Protein AF-0000000086684868 (afdb_homodimer)

Organism: NCBI:txid175570

Foldseek 3Di:
DQDDAEEWEAQDDVLLCCQCCQQQNWDWDDFDDPPDGQWTWTDDDSYIYIYGHDDNVDHTDALCNVDVVRAAPEEAEDPCQPVSLVVNVVSVFDWPAHQDQDPVAWTWTWGQGSRGHIYTYTGGD/DQDDAEEWEAQDDVLLCCQCCQQQNWDWDDFDDPPDGQWTWTDDDSYIYIYGHDDNVDHTDALCNVDVVRAAPEEAEDPCQPVSLVVNVVSVFDWPAHFDQDPVAWTWTWGQGSRGHIYTYTGGD

Secondary structure (DSSP, 8-state):
--EEEEEEE-S-HHHHHHIIIIIT-PEEEEEESSSS-SEEEEEETTEEEEEE---TT-----HHHH-TT---SEEEE-S-HHHHHHHHHHTTPPPSEEEEE-TTSEEEEEEE-TT--EEEEEEE-/--EEEEEEE-S-HHHHHHIIIIIT-PEEEEEESSSS-SEEEEEETTEEEEEE---TT-----HHHH-TT---SEEEE-S-HHHHHHHHHHTTPPPSEEEEE-TTSEEEEEEE-TT--EEEEEEE-

Structure (mmCIF, N/CA/C/O backbone):
data_AF-0000000086684868-model_v1
#
loop_
_entity.id
_entity.type
_entity.pdbx_description
1 polymer 'VOC domain-containing protein'
#
loop_
_atom_site.group_PDB
_atom_site.id
_atom_site.type_symbol
_atom_site.label_atom_id
_atom_site.label_alt_id
_atom_site.label_comp_id
_atom_site.label_asym_id
_atom_site.label_entity_id
_atom_site.label_seq_id
_atom_site.pdbx_PDB_ins_code
_atom_site.Cartn_x
_atom_site.Cartn_y
_atom_site.Cartn_z
_atom_site.occupancy
_atom_site.B_iso_or_equiv
_atom_site.auth_seq_id
_atom_site.auth_comp_id
_atom_site.auth_asym_id
_atom_site.auth_atom_id
_atom_site.pdbx_PDB_model_num
ATOM 1 N N . MET A 1 1 ? 3.236 4.07 14.555 1 97.5 1 MET A N 1
ATOM 2 C CA . MET A 1 1 ? 2.432 3.574 13.438 1 97.5 1 MET A CA 1
ATOM 3 C C . MET A 1 1 ? 2.402 2.049 13.43 1 97.5 1 MET A C 1
ATOM 5 O O . MET A 1 1 ? 3.412 1.401 13.711 1 97.5 1 MET A O 1
ATOM 9 N N . THR A 1 2 ? 1.315 1.483 13.117 1 98 2 THR A N 1
ATOM 10 C CA . THR A 1 2 ? 1.226 0.039 13.305 1 98 2 THR A CA 1
ATOM 11 C C . THR A 1 2 ? 1.142 -0.672 11.953 1 98 2 THR A C 1
ATOM 13 O O . THR A 1 2 ? 1.636 -1.791 11.805 1 98 2 THR A O 1
ATOM 16 N N . SER A 1 3 ? 0.469 -0.11 10.969 1 98.62 3 SER A N 1
ATOM 17 C CA . SER A 1 3 ? 0.324 -0.76 9.664 1 98.62 3 SER A CA 1
ATOM 18 C C . SER A 1 3 ? -0.002 0.254 8.578 1 98.62 3 SER A C 1
ATOM 20 O O . SER A 1 3 ? -0.33 1.406 8.867 1 98.62 3 SER A O 1
ATOM 22 N N . VAL A 1 4 ? 0.175 -0.147 7.375 1 98.88 4 VAL A N 1
ATOM 23 C CA . VAL A 1 4 ? -0.228 0.645 6.219 1 98.88 4 VAL A CA 1
ATOM 24 C C . VAL A 1 4 ? -1.106 -0.198 5.297 1 98.88 4 VAL A C 1
ATOM 26 O O . VAL A 1 4 ? -0.908 -1.408 5.176 1 98.88 4 VAL A O 1
ATOM 29 N N . SER A 1 5 ? -2.045 0.438 4.715 1 98.88 5 SER A N 1
ATOM 30 C CA . SER A 1 5 ? -2.93 -0.191 3.74 1 98.88 5 SER A CA 1
ATOM 31 C C . SER A 1 5 ? -2.893 0.542 2.404 1 98.88 5 SER A C 1
ATOM 33 O O . SER A 1 5 ? -3.232 1.725 2.33 1 98.88 5 SER A O 1
ATOM 35 N N . PRO A 1 6 ? -2.422 -0.151 1.359 1 98.88 6 PRO A N 1
ATOM 36 C CA . PRO A 1 6 ? -2.516 0.494 0.048 1 98.88 6 PRO A CA 1
ATOM 37 C C . PRO A 1 6 ? -3.959 0.718 -0.399 1 98.88 6 PRO A C 1
ATOM 39 O O . PRO A 1 6 ? -4.848 -0.063 -0.046 1 98.88 6 PRO A O 1
ATOM 42 N N . PHE A 1 7 ? -4.141 1.729 -1.142 1 98.5 7 PHE A N 1
ATOM 43 C CA . PHE A 1 7 ? -5.422 2.082 -1.743 1 98.5 7 PHE A CA 1
ATOM 44 C C . PHE A 1 7 ? -5.414 1.796 -3.24 1 98.5 7 PHE A C 1
ATOM 46 O O . PHE A 1 7 ? -4.664 2.422 -3.994 1 98.5 7 PHE A O 1
ATOM 53 N N . PHE A 1 8 ? -6.262 0.872 -3.689 1 98.69 8 PHE A N 1
ATOM 54 C CA . PHE A 1 8 ? -6.359 0.533 -5.102 1 98.69 8 PHE A CA 1
ATOM 55 C C . PHE A 1 8 ? -7.699 0.974 -5.676 1 98.69 8 PHE A C 1
ATOM 57 O O . PHE A 1 8 ? -8.75 0.644 -5.125 1 98.69 8 PHE A O 1
ATOM 64 N N . ILE A 1 9 ? -7.66 1.753 -6.75 1 98.69 9 ILE A N 1
ATOM 65 C CA . ILE A 1 9 ? -8.859 1.979 -7.555 1 98.69 9 ILE A CA 1
ATOM 66 C C . ILE A 1 9 ? -9.188 0.719 -8.352 1 98.69 9 ILE A C 1
ATOM 68 O O . ILE A 1 9 ? -8.328 0.174 -9.047 1 98.69 9 ILE A O 1
ATOM 72 N N . VAL A 1 10 ? -10.398 0.262 -8.258 1 98.56 10 VAL A N 1
ATOM 73 C CA . VAL A 1 10 ? -10.82 -0.942 -8.961 1 98.56 10 VAL A CA 1
ATOM 74 C C . VAL A 1 10 ? -11.977 -0.61 -9.906 1 98.56 10 VAL A C 1
ATOM 76 O O . VAL A 1 10 ? -12.625 0.425 -9.75 1 98.56 10 VAL A O 1
ATOM 79 N N . SER A 1 11 ? -12.219 -1.475 -10.898 1 98.06 11 SER A N 1
ATOM 80 C CA . SER A 1 11 ? -13.219 -1.197 -11.922 1 98.06 11 SER A CA 1
ATOM 81 C C . SER A 1 11 ? -14.602 -1.676 -11.492 1 98.06 11 SER A C 1
ATOM 83 O O . SER A 1 11 ? -15.617 -1.145 -11.945 1 98.06 11 SER A O 1
ATOM 85 N N . ASP A 1 12 ? -14.656 -2.717 -10.734 1 98.06 12 ASP A N 1
ATOM 86 C CA . ASP A 1 12 ? -15.867 -3.389 -10.258 1 98.06 12 ASP A CA 1
ATOM 87 C C . ASP A 1 12 ? -15.656 -3.957 -8.859 1 98.06 12 ASP A C 1
ATOM 89 O O . ASP A 1 12 ? -14.898 -4.91 -8.672 1 98.06 12 ASP A O 1
ATOM 93 N N . LEU A 1 13 ? -16.406 -3.355 -7.844 1 98.38 13 LEU A N 1
ATOM 94 C CA . LEU A 1 13 ? -16.125 -3.678 -6.445 1 98.38 13 LEU A CA 1
ATOM 95 C C . LEU A 1 13 ? -16.469 -5.133 -6.145 1 98.38 13 LEU A C 1
ATOM 97 O O . LEU A 1 13 ? -15.664 -5.867 -5.574 1 98.38 13 LEU A O 1
ATOM 101 N N . PRO A 1 14 ? -17.672 -5.664 -6.562 1 98.19 14 PRO A N 1
ATOM 102 C CA . PRO A 1 14 ? -18 -7.066 -6.312 1 98.19 14 PRO A CA 1
ATOM 103 C C . PRO A 1 14 ? -16.969 -8.023 -6.918 1 98.19 14 PRO A C 1
ATOM 105 O O . PRO A 1 14 ? -16.609 -9.023 -6.289 1 98.19 14 PRO A O 1
ATOM 108 N N . ARG A 1 15 ? -16.578 -7.773 -8.094 1 98.5 15 ARG A N 1
ATOM 109 C CA . ARG A 1 15 ? -15.578 -8.617 -8.734 1 98.5 15 ARG A CA 1
ATOM 110 C C . ARG A 1 15 ? -14.266 -8.609 -7.957 1 98.5 15 AR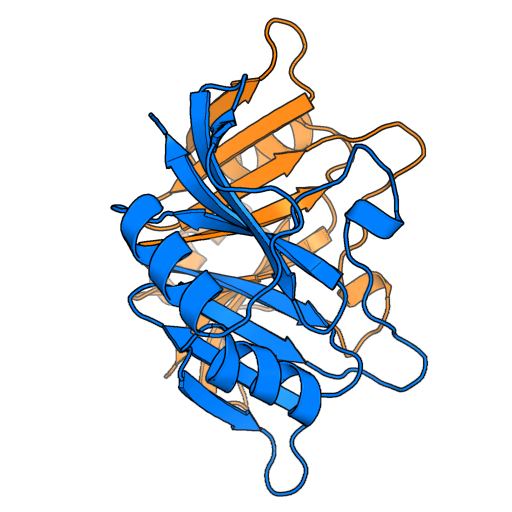G A C 1
ATOM 112 O O . ARG A 1 15 ? -13.664 -9.664 -7.738 1 98.5 15 ARG A O 1
ATOM 119 N N . ALA A 1 16 ? -13.789 -7.41 -7.562 1 98.75 16 ALA A N 1
ATOM 120 C CA . ALA A 1 16 ? -12.562 -7.297 -6.777 1 98.75 16 ALA A CA 1
ATOM 121 C C . ALA A 1 16 ? -12.688 -8.039 -5.449 1 98.75 16 ALA A C 1
ATOM 123 O O . ALA A 1 16 ? -11.789 -8.789 -5.062 1 98.75 16 ALA A O 1
ATOM 124 N N . LEU A 1 17 ? -13.812 -7.855 -4.781 1 98.69 17 LEU A N 1
ATOM 125 C CA . LEU A 1 17 ? -14.039 -8.5 -3.49 1 98.69 17 LEU A CA 1
ATOM 126 C C . LEU A 1 17 ? -14.078 -10.016 -3.639 1 98.69 17 LEU A C 1
ATOM 128 O O . LEU A 1 17 ? -13.547 -10.742 -2.793 1 98.69 17 LEU A O 1
ATOM 132 N N . GLY A 1 18 ? -14.742 -10.477 -4.727 1 98.44 18 GLY A N 1
ATOM 133 C CA . GLY A 1 18 ? -14.742 -11.906 -4.992 1 98.44 18 GLY A CA 1
ATOM 134 C C . GLY A 1 18 ? -13.352 -12.484 -5.152 1 98.44 18 GLY A C 1
ATOM 135 O O . GLY A 1 18 ? -13.062 -13.57 -4.645 1 98.44 18 GLY A O 1
ATOM 136 N N . PHE A 1 19 ? -12.484 -11.766 -5.816 1 98.75 19 PHE A N 1
ATOM 137 C CA . PHE A 1 19 ? -11.117 -12.227 -6.012 1 98.75 19 PHE A CA 1
ATOM 138 C C . PHE A 1 19 ? -10.383 -12.32 -4.68 1 98.75 19 PHE A C 1
ATOM 140 O O . PHE A 1 19 ? -9.797 -13.352 -4.363 1 98.75 19 PHE A O 1
ATOM 147 N N . TYR A 1 20 ? -10.359 -11.242 -3.893 1 98.81 20 TYR A N 1
ATOM 148 C CA . TYR A 1 20 ? -9.609 -11.203 -2.641 1 98.81 20 TYR A CA 1
ATOM 149 C C . TYR A 1 20 ? -10.172 -12.211 -1.641 1 98.81 20 TYR A C 1
ATOM 151 O O . TYR A 1 20 ? -9.414 -12.875 -0.932 1 98.81 20 TYR A O 1
ATOM 159 N N . ALA A 1 21 ? -11.5 -12.352 -1.618 1 98.38 21 ALA A N 1
ATOM 160 C CA . ALA A 1 21 ? -12.117 -13.227 -0.627 1 98.38 21 ALA A CA 1
ATOM 161 C C . ALA A 1 21 ? -12.016 -14.688 -1.052 1 98.38 21 ALA A C 1
ATOM 163 O O . ALA A 1 21 ? -11.477 -15.523 -0.316 1 98.38 21 ALA A O 1
ATOM 164 N N . ASP A 1 22 ? -12.43 -15 -2.254 1 97.56 22 ASP A N 1
ATOM 165 C CA . ASP A 1 22 ? -12.57 -16.391 -2.688 1 97.56 22 ASP A CA 1
ATOM 166 C C . ASP A 1 22 ? -11.227 -16.969 -3.121 1 97.56 22 ASP A C 1
ATOM 168 O O . ASP A 1 22 ? -10.953 -18.141 -2.902 1 97.56 22 ASP A O 1
ATOM 172 N N . ARG A 1 23 ? -10.422 -16.141 -3.709 1 97.88 23 ARG A N 1
ATOM 173 C CA . ARG A 1 23 ? -9.172 -16.656 -4.254 1 97.88 23 ARG A CA 1
ATOM 174 C C . ARG A 1 23 ? -8.023 -16.484 -3.262 1 97.88 23 ARG A C 1
ATOM 176 O O . ARG A 1 23 ? -7.199 -17.391 -3.104 1 97.88 23 ARG A O 1
ATOM 183 N N . LEU A 1 24 ? -7.988 -15.352 -2.584 1 98.62 24 LEU A N 1
ATOM 184 C CA . LEU A 1 24 ? -6.812 -15.078 -1.764 1 98.62 24 LEU A CA 1
ATOM 185 C C . LEU A 1 24 ? -7.125 -15.289 -0.285 1 98.62 24 LEU A C 1
ATOM 187 O O . LEU A 1 24 ? -6.223 -15.242 0.555 1 98.62 24 LEU A O 1
ATOM 191 N N . GLY A 1 25 ? -8.352 -15.445 0.09 1 98.56 25 GLY A N 1
ATOM 192 C CA . GLY A 1 25 ? -8.711 -15.805 1.452 1 98.56 25 GLY A CA 1
ATOM 193 C C . GLY A 1 25 ? -8.812 -14.609 2.377 1 98.56 25 GLY A C 1
ATOM 194 O O . GLY A 1 25 ? -8.711 -14.742 3.598 1 98.56 25 GLY A O 1
ATOM 195 N N . PHE A 1 26 ? -8.93 -13.438 1.85 1 98.88 26 PHE A N 1
ATOM 196 C CA . PHE A 1 26 ? -9.141 -12.25 2.666 1 98.88 26 PHE A CA 1
ATOM 197 C C . PHE A 1 26 ? -10.594 -12.18 3.141 1 98.88 26 PHE A C 1
ATOM 199 O O . PHE A 1 26 ? -11.492 -12.719 2.492 1 98.88 26 PHE A O 1
ATOM 206 N N . GLU A 1 27 ? -10.773 -11.477 4.234 1 98.75 27 GLU A N 1
ATOM 207 C CA . GLU A 1 27 ? -12.102 -11.148 4.738 1 98.75 27 GLU A CA 1
ATOM 208 C C . GLU A 1 27 ? -12.5 -9.719 4.359 1 98.75 27 GLU A C 1
ATOM 210 O O . GLU A 1 27 ? -11.688 -8.797 4.457 1 98.75 27 GLU A O 1
ATOM 215 N N . VAL A 1 28 ? -13.734 -9.539 3.873 1 98.56 28 VAL A N 1
ATOM 216 C CA . VAL A 1 28 ? -14.266 -8.188 3.695 1 98.56 28 VAL A CA 1
ATOM 217 C C . VAL A 1 28 ? -14.672 -7.609 5.051 1 98.56 28 VAL A C 1
ATOM 219 O O . VAL A 1 28 ? -15.625 -8.078 5.676 1 98.56 28 VAL A O 1
ATOM 222 N N . THR A 1 29 ? -14.047 -6.555 5.469 1 98.12 29 THR A N 1
ATOM 223 C CA . THR A 1 29 ? -14.258 -6.094 6.836 1 98.12 29 THR A CA 1
ATOM 224 C C . THR A 1 29 ? -15.141 -4.852 6.859 1 98.12 29 THR A C 1
ATOM 226 O O . THR A 1 29 ? -15.703 -4.496 7.898 1 98.12 29 THR A O 1
ATOM 229 N N . LEU A 1 30 ? -15.234 -4.137 5.77 1 97.19 30 LEU A N 1
ATOM 230 C CA . LEU A 1 30 ? -16.047 -2.928 5.66 1 97.19 30 LEU A CA 1
ATOM 231 C C . LEU A 1 30 ? -16.438 -2.676 4.211 1 97.19 30 LEU A C 1
ATOM 233 O O . LEU A 1 30 ? -15.625 -2.826 3.299 1 97.19 30 LEU A O 1
ATOM 237 N N . THR A 1 31 ? -17.641 -2.389 3.977 1 97.75 31 THR A N 1
ATOM 238 C CA . THR A 1 31 ? -18.141 -1.801 2.736 1 97.75 31 THR A CA 1
ATOM 239 C C . THR A 1 31 ? -18.922 -0.516 3.016 1 97.75 31 THR A C 1
ATOM 241 O O . THR A 1 31 ? -19.562 -0.391 4.055 1 97.75 31 THR A O 1
ATOM 244 N N . ALA A 1 32 ? -18.734 0.39 2.178 1 96.5 32 ALA A N 1
ATOM 245 C CA . ALA A 1 32 ? -19.469 1.642 2.381 1 96.5 32 ALA A CA 1
ATOM 246 C C . ALA A 1 32 ? -19.719 2.348 1.053 1 96.5 32 ALA A C 1
ATOM 248 O O . ALA A 1 32 ? -18.938 2.211 0.108 1 96.5 32 ALA A O 1
ATOM 249 N N . PRO A 1 33 ? -20.672 3.119 0.782 1 95.19 33 PRO A N 1
ATOM 250 C CA . PRO A 1 33 ? -21.828 3.162 1.693 1 95.19 33 PRO A CA 1
ATOM 251 C C . PRO A 1 33 ? -22.812 2.02 1.457 1 95.19 33 PRO A C 1
ATOM 253 O O . PRO A 1 33 ? -22.609 1.199 0.558 1 95.19 33 PRO A O 1
ATOM 256 N N . ASP A 1 34 ? -23.797 1.833 2.391 1 92.12 34 ASP A N 1
ATOM 257 C CA . ASP A 1 34 ? -24.938 0.967 2.146 1 92.12 34 ASP A CA 1
ATOM 258 C C . ASP A 1 34 ? -26.078 1.737 1.479 1 92.12 34 ASP A C 1
ATOM 260 O O . ASP A 1 34 ? -26.344 2.893 1.824 1 92.12 34 ASP A O 1
ATOM 264 N N . PRO A 1 35 ? -26.75 1.021 0.49 1 92.19 35 PRO A N 1
ATOM 265 C CA . PRO A 1 35 ? -26.734 -0.381 0.069 1 92.19 35 PRO A CA 1
ATOM 266 C C . PRO A 1 35 ? -25.891 -0.609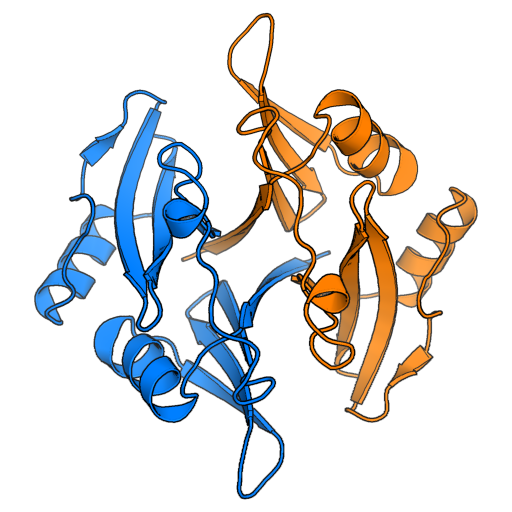 -1.188 1 92.19 35 PRO A C 1
ATOM 268 O O . PRO A 1 35 ? -25.719 -1.753 -1.614 1 92.19 35 PRO A O 1
ATOM 271 N N . GLU A 1 36 ? -25.438 0.394 -1.828 1 94.38 36 GLU A N 1
ATOM 272 C CA . GLU A 1 36 ? -24.656 0.313 -3.051 1 94.38 36 GLU A CA 1
ATOM 273 C C . GLU A 1 36 ? -23.219 0.771 -2.809 1 94.38 36 GLU A C 1
ATOM 275 O O . GLU A 1 36 ? -22.844 1.891 -3.168 1 94.38 36 GLU A O 1
ATOM 280 N N . PRO A 1 37 ? -22.438 -0.124 -2.252 1 97.31 37 PRO A N 1
ATOM 281 C CA . PRO A 1 37 ? -21.094 0.291 -1.848 1 97.31 37 PRO A CA 1
ATOM 282 C C . PRO A 1 37 ? -20.172 0.54 -3.037 1 97.31 37 PRO A C 1
ATOM 284 O O . PRO A 1 37 ? -20.25 -0.166 -4.047 1 97.31 37 PRO A O 1
ATOM 287 N N . PHE A 1 38 ? -19.234 1.529 -2.977 1 97.19 38 PHE A N 1
ATOM 288 C CA . PHE A 1 38 ? -18.172 1.749 -3.947 1 97.19 38 PHE A CA 1
ATOM 289 C C . PHE A 1 38 ? -16.812 1.66 -3.281 1 97.19 38 PHE A C 1
ATOM 291 O O . PHE A 1 38 ? -15.781 1.801 -3.945 1 97.19 38 PHE A O 1
ATOM 298 N N . PHE A 1 39 ? -16.812 1.467 -1.997 1 98 39 PHE A N 1
ATOM 299 C CA . PHE A 1 39 ? -15.602 1.366 -1.19 1 98 39 PHE A CA 1
ATOM 300 C C . PHE A 1 39 ? -15.641 0.125 -0.307 1 98 39 PHE A C 1
ATOM 302 O O . PHE A 1 39 ? -16.703 -0.249 0.2 1 98 39 PHE A O 1
ATOM 309 N N . ALA A 1 40 ? -14.469 -0.533 -0.092 1 98.62 40 ALA A N 1
ATOM 310 C CA . ALA A 1 40 ? -14.383 -1.673 0.817 1 98.62 40 ALA A CA 1
ATOM 311 C C . ALA A 1 40 ? -12.961 -1.833 1.355 1 98.62 40 ALA A C 1
ATOM 313 O O . ALA A 1 40 ? -12 -1.382 0.729 1 98.62 40 ALA A O 1
ATOM 314 N N . THR A 1 41 ? -12.867 -2.428 2.482 1 98.69 41 THR A N 1
ATOM 315 C CA . THR A 1 41 ? -11.609 -2.908 3.041 1 98.69 41 THR A CA 1
ATOM 316 C C . THR A 1 41 ? -11.594 -4.434 3.102 1 98.69 41 THR A C 1
ATOM 318 O O . THR A 1 41 ? -12.602 -5.059 3.443 1 98.69 41 THR A O 1
ATOM 321 N N . VAL A 1 42 ? -10.5 -5.039 2.736 1 98.88 42 VAL A N 1
ATOM 322 C CA . VAL A 1 42 ? -10.281 -6.477 2.891 1 98.88 42 VAL A CA 1
ATOM 323 C C . VAL A 1 42 ? -9.062 -6.719 3.777 1 98.88 42 VAL A C 1
ATOM 325 O O . VAL A 1 42 ? -8.07 -5.988 3.697 1 98.88 42 VAL A O 1
ATOM 328 N N . ARG A 1 43 ? -9.172 -7.762 4.605 1 98.81 43 ARG A N 1
ATOM 329 C CA . ARG A 1 43 ? -8.109 -8.016 5.574 1 98.81 43 ARG A CA 1
ATOM 330 C C . ARG A 1 43 ? -7.824 -9.508 5.695 1 98.81 43 ARG A C 1
ATOM 332 O O . ARG A 1 43 ? -8.742 -10.328 5.641 1 98.81 43 ARG A O 1
ATOM 339 N N . ARG A 1 44 ? -6.613 -9.875 5.84 1 98.81 44 ARG A N 1
ATOM 340 C CA . ARG A 1 44 ? -6.133 -11.219 6.156 1 98.81 44 ARG A CA 1
ATOM 341 C C . ARG A 1 44 ? -4.852 -11.164 6.98 1 98.81 44 ARG A C 1
ATOM 343 O O . ARG A 1 44 ? -3.867 -10.547 6.566 1 98.81 44 ARG A O 1
ATOM 350 N N . ASP A 1 45 ? -4.855 -11.805 8.195 1 97.81 45 ASP A N 1
ATOM 351 C CA . ASP A 1 45 ? -3.725 -11.75 9.125 1 97.81 45 ASP A CA 1
ATOM 352 C C . ASP A 1 45 ? -3.34 -10.305 9.438 1 97.81 45 ASP A C 1
ATOM 354 O O . ASP A 1 45 ? -4.176 -9.516 9.883 1 97.81 45 ASP A O 1
ATOM 358 N N . GLY A 1 46 ? -2.213 -9.828 9.148 1 96.56 46 GLY A N 1
ATOM 359 C CA . GLY A 1 46 ? -1.733 -8.484 9.445 1 96.56 46 GLY A CA 1
ATOM 360 C C . GLY A 1 46 ? -1.801 -7.555 8.25 1 96.56 46 GLY A C 1
ATOM 361 O O . GLY A 1 46 ? -1.281 -6.438 8.297 1 96.56 46 GLY A O 1
ATOM 362 N N . VAL A 1 47 ? -2.553 -7.945 7.199 1 98.56 47 VAL A N 1
ATOM 363 C CA . VAL A 1 47 ? -2.525 -7.211 5.938 1 98.56 47 VAL A CA 1
ATOM 364 C C . VAL A 1 47 ? -3.928 -6.711 5.602 1 98.56 47 VAL A C 1
ATOM 366 O O . VAL A 1 47 ? -4.914 -7.43 5.781 1 98.56 47 VAL A O 1
ATOM 369 N N . GLN A 1 48 ? -3.994 -5.461 5.141 1 98.81 48 GLN A N 1
ATOM 370 C CA . GLN A 1 48 ? -5.25 -4.855 4.703 1 98.81 48 GLN A CA 1
ATOM 371 C C . GLN A 1 48 ? -5.059 -4.07 3.408 1 98.81 48 GLN A C 1
ATOM 373 O O . GLN A 1 48 ? -4.031 -3.416 3.217 1 98.81 48 GLN A O 1
ATOM 378 N N . PHE A 1 49 ? -6.004 -4.176 2.531 1 98.88 49 PHE A N 1
ATOM 379 C CA . PHE A 1 49 ? -6.113 -3.348 1.336 1 98.88 49 PHE A CA 1
ATOM 380 C C . PHE A 1 49 ? -7.402 -2.529 1.362 1 98.88 49 PHE A C 1
ATOM 382 O O . PHE A 1 49 ? -8.43 -3.002 1.845 1 98.88 49 PHE A O 1
ATOM 389 N N . LEU A 1 50 ? -7.324 -1.334 0.894 1 98.81 50 LEU A N 1
ATOM 390 C CA . LEU A 1 50 ? -8.5 -0.523 0.6 1 98.81 50 LEU A CA 1
ATOM 391 C C . LEU A 1 50 ? -8.797 -0.52 -0.896 1 98.81 50 LEU A C 1
ATOM 393 O O . LEU A 1 50 ? -7.895 -0.326 -1.713 1 98.81 50 LEU A O 1
ATOM 397 N N . LEU A 1 51 ? -10.055 -0.751 -1.239 1 98.81 51 LEU A N 1
ATOM 398 C CA . LEU A 1 51 ? -10.508 -0.853 -2.619 1 98.81 51 LEU A CA 1
ATOM 399 C C . LEU A 1 51 ? -11.633 0.141 -2.893 1 98.81 51 LEU A C 1
ATOM 401 O O . LEU A 1 51 ? -12.562 0.268 -2.092 1 98.81 51 LEU A O 1
ATOM 405 N N . LYS A 1 52 ? -11.531 0.856 -4.008 1 98.44 52 LYS A N 1
ATOM 406 C CA . LYS A 1 52 ? -12.555 1.858 -4.289 1 98.44 52 LYS A CA 1
ATOM 407 C C . LYS A 1 52 ? -12.852 1.937 -5.785 1 98.44 52 LYS A C 1
ATOM 409 O O . LYS A 1 52 ? -11.93 1.962 -6.605 1 98.44 52 LYS A O 1
ATOM 414 N N . VAL A 1 53 ? -14.133 1.966 -6.082 1 98.38 53 VAL A N 1
ATOM 415 C CA . VAL A 1 53 ? -14.594 2.398 -7.398 1 98.38 53 VAL A CA 1
ATOM 416 C C . VAL A 1 53 ? -14.805 3.91 -7.402 1 98.38 53 VAL A C 1
ATOM 418 O O . VAL A 1 53 ? -15.562 4.438 -6.59 1 98.38 53 VAL A O 1
ATOM 421 N N . VAL A 1 54 ? -14.141 4.637 -8.32 1 97.12 54 VAL A N 1
ATOM 422 C CA . VAL A 1 54 ? -14.25 6.09 -8.352 1 97.12 54 VAL A CA 1
ATOM 423 C C . VAL A 1 54 ? -15.391 6.504 -9.281 1 97.12 54 VAL A C 1
ATOM 425 O O . VAL A 1 54 ? -16.422 7.004 -8.82 1 97.12 54 VAL A O 1
ATOM 428 N N . ASP A 1 55 ? -15.266 6.32 -10.516 1 92.69 55 ASP A N 1
ATOM 429 C CA . ASP A 1 55 ? -16.297 6.48 -11.531 1 92.69 55 ASP A CA 1
ATOM 430 C C . ASP A 1 55 ? -15.914 5.773 -12.828 1 92.69 55 ASP A C 1
ATOM 432 O O . ASP A 1 55 ? -14.875 5.102 -12.891 1 92.69 55 ASP A O 1
ATOM 436 N N . ASP A 1 56 ? -16.781 5.918 -13.859 1 90.19 56 ASP A N 1
AT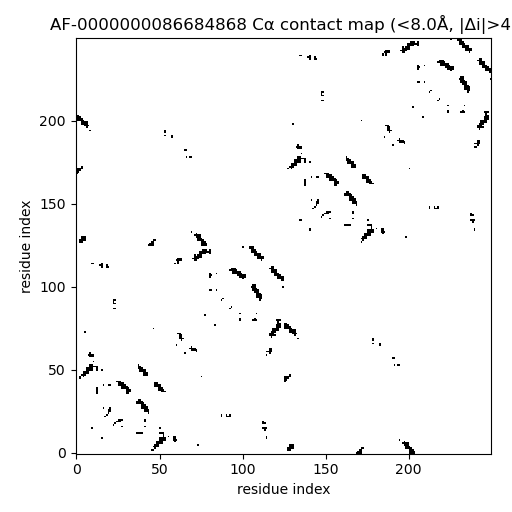OM 437 C CA . ASP A 1 56 ? -16.625 5.129 -15.078 1 90.19 56 ASP A CA 1
ATOM 438 C C . ASP A 1 56 ? -15.438 5.625 -15.914 1 90.19 56 ASP A C 1
ATOM 440 O O . ASP A 1 56 ? -14.977 4.93 -16.812 1 90.19 56 ASP A O 1
ATOM 444 N N . THR A 1 57 ? -14.906 6.77 -15.609 1 92.81 57 THR A N 1
ATOM 445 C CA . THR A 1 57 ? -13.836 7.348 -16.422 1 92.81 57 THR A CA 1
ATOM 446 C C . THR A 1 57 ? -12.477 7.086 -15.781 1 92.81 57 THR A C 1
ATOM 448 O O . THR A 1 57 ? -11.438 7.305 -16.422 1 92.81 57 THR A O 1
ATOM 451 N N . VAL A 1 58 ? -12.484 6.672 -14.578 1 96.31 58 VAL A N 1
ATOM 452 C CA . VAL A 1 58 ? -11.242 6.402 -13.859 1 96.31 58 VAL A CA 1
ATOM 453 C C . VAL A 1 58 ? -11.047 4.895 -13.719 1 96.31 58 VAL A C 1
ATOM 455 O O . VAL A 1 58 ? -11.688 4.254 -12.891 1 96.31 58 VAL A O 1
ATOM 458 N N . GLN A 1 59 ? -10.133 4.387 -14.5 1 96.31 59 GLN A N 1
ATOM 459 C CA . GLN A 1 59 ? -9.883 2.949 -14.539 1 96.31 59 GLN A CA 1
ATOM 460 C C . GLN A 1 59 ? -8.672 2.578 -13.688 1 96.31 59 GLN A C 1
ATOM 462 O O . GLN A 1 59 ? -7.812 3.418 -13.43 1 96.31 59 GLN A O 1
ATOM 467 N N . PRO A 1 60 ? -8.664 1.257 -13.234 1 97.94 60 PRO A N 1
ATOM 468 C CA . PRO A 1 60 ? -7.441 0.802 -12.57 1 97.94 60 PRO A CA 1
ATOM 469 C C . PRO A 1 60 ? -6.191 1.053 -13.414 1 97.94 60 PRO A C 1
ATOM 471 O O . PRO A 1 60 ? -6.227 0.9 -14.641 1 97.94 60 PRO A O 1
ATOM 474 N N . LEU A 1 61 ? -5.168 1.417 -12.773 1 97.31 61 LEU A N 1
ATOM 475 C CA . LEU A 1 61 ? -3.908 1.661 -13.469 1 97.31 61 LEU A CA 1
ATOM 476 C C . LEU A 1 61 ? -2.75 0.968 -12.758 1 97.31 61 LEU A C 1
ATOM 478 O O . LEU A 1 61 ? -1.872 1.632 -12.203 1 97.31 61 LEU A O 1
ATOM 482 N N . PRO A 1 62 ? -2.648 -0.343 -12.82 1 98.19 62 PRO A N 1
ATOM 483 C CA . PRO A 1 62 ? -1.489 -1.06 -12.281 1 98.19 62 PRO A CA 1
ATOM 484 C C . PRO A 1 62 ? -0.165 -0.541 -12.844 1 98.19 62 PRO A C 1
ATOM 486 O O . PRO A 1 62 ? -0.088 -0.169 -14.016 1 98.19 62 PRO A O 1
ATOM 489 N N . ASN A 1 63 ? 0.857 -0.594 -11.984 1 98.06 63 ASN A N 1
ATOM 490 C CA . ASN A 1 63 ? 2.168 -0.069 -12.352 1 98.06 63 ASN A CA 1
ATOM 491 C C . ASN A 1 63 ? 2.688 -0.707 -13.641 1 98.06 63 ASN A C 1
ATOM 493 O O . ASN A 1 63 ? 3.223 -0.016 -14.508 1 98.06 63 ASN A O 1
ATOM 497 N N . ARG A 1 64 ? 2.471 -1.978 -13.797 1 96.31 64 ARG A N 1
ATOM 498 C CA . ARG A 1 64 ? 3.014 -2.729 -14.93 1 96.31 64 ARG A CA 1
ATOM 499 C C . ARG A 1 64 ? 2.428 -2.232 -16.25 1 96.31 64 ARG A C 1
ATOM 501 O O . ARG A 1 64 ? 2.99 -2.486 -17.312 1 96.31 64 ARG A O 1
ATOM 508 N N . THR A 1 65 ? 1.252 -1.634 -16.281 1 96.5 65 THR A N 1
ATOM 509 C CA . THR A 1 65 ? 0.629 -1.123 -17.484 1 96.5 65 THR A CA 1
ATOM 510 C C . THR A 1 65 ? 1.281 0.187 -17.922 1 96.5 65 THR A C 1
ATOM 512 O O . THR A 1 65 ? 1.097 0.633 -19.062 1 96.5 65 THR A O 1
ATOM 515 N N . ARG A 1 66 ? 1.978 0.793 -17 1 96.81 66 ARG A N 1
ATOM 516 C CA . ARG A 1 66 ? 2.605 2.076 -17.312 1 96.81 66 ARG A CA 1
ATOM 517 C C . ARG A 1 66 ? 4 1.882 -17.891 1 96.81 66 ARG A C 1
ATOM 519 O O . ARG A 1 66 ? 4.48 2.719 -18.656 1 96.81 66 ARG A O 1
ATOM 526 N N . HIS A 1 67 ? 4.684 0.779 -17.406 1 96.69 67 HIS A N 1
ATOM 527 C CA . HIS A 1 67 ? 6.016 0.437 -17.891 1 96.69 67 HIS A CA 1
ATOM 528 C C . HIS A 1 67 ? 6.402 -0.983 -17.5 1 96.69 67 HIS A C 1
ATOM 530 O O . HIS A 1 67 ? 6.121 -1.419 -16.375 1 96.69 67 HIS A O 1
ATOM 536 N N . PRO A 1 68 ? 7.191 -1.629 -18.359 1 92.56 68 PRO A N 1
ATOM 537 C CA . PRO A 1 68 ? 7.578 -3.006 -18.047 1 92.56 68 PRO A CA 1
ATOM 538 C C . PRO A 1 68 ? 8.469 -3.092 -16.812 1 92.56 68 PRO A C 1
ATOM 540 O O . PRO A 1 68 ? 8.508 -4.129 -16.141 1 92.56 68 PRO A O 1
ATOM 543 N N . TYR A 1 69 ? 9.102 -2.033 -16.422 1 92.19 69 TYR A N 1
ATOM 544 C CA . TYR A 1 69 ? 10.023 -2.035 -15.289 1 92.19 69 TYR A CA 1
ATOM 545 C C . TYR A 1 69 ? 9.305 -1.626 -14.008 1 92.19 69 TYR A C 1
ATOM 547 O O . TYR A 1 69 ? 9.883 -1.697 -12.922 1 92.19 69 TYR A O 1
ATOM 555 N N . ALA A 1 70 ? 8.102 -1.117 -14.188 1 93.38 70 ALA A N 1
ATOM 556 C CA . ALA A 1 70 ? 7.242 -0.846 -13.039 1 93.38 70 ALA A CA 1
ATOM 557 C C . ALA A 1 70 ? 6.355 -2.045 -12.719 1 93.38 70 ALA A C 1
ATOM 559 O O . ALA A 1 70 ? 5.203 -2.107 -13.156 1 93.38 70 ALA A O 1
ATOM 560 N N . ARG A 1 71 ? 6.812 -2.91 -11.922 1 93.12 71 ARG A N 1
ATOM 561 C CA . ARG A 1 71 ? 6.152 -4.211 -11.836 1 93.12 71 ARG A CA 1
ATOM 562 C C . ARG A 1 71 ? 5.188 -4.254 -10.656 1 93.12 71 ARG A C 1
ATOM 564 O O . ARG A 1 71 ? 3.973 -4.16 -10.836 1 93.12 71 ARG A O 1
ATOM 571 N N . TRP A 1 72 ? 5.668 -4.227 -9.438 1 97.69 72 TRP A N 1
ATOM 572 C CA . TRP A 1 72 ? 4.855 -4.496 -8.258 1 97.69 72 TRP A CA 1
ATOM 573 C C . TRP A 1 72 ? 4.012 -3.279 -7.887 1 97.69 72 TRP A C 1
ATOM 575 O O . TRP A 1 72 ? 4.418 -2.139 -8.117 1 97.69 72 TRP A O 1
ATOM 585 N N . ASP A 1 73 ? 2.865 -3.58 -7.422 1 98.75 73 ASP A N 1
ATOM 586 C CA . ASP A 1 73 ? 2.027 -2.549 -6.816 1 98.75 73 ASP A CA 1
ATOM 587 C C . ASP A 1 73 ? 2.066 -2.635 -5.293 1 98.75 73 ASP A C 1
ATOM 589 O O . ASP A 1 73 ? 1.779 -1.653 -4.605 1 98.75 73 ASP A O 1
ATOM 593 N N . ALA A 1 74 ? 2.322 -3.797 -4.742 1 98.88 74 ALA A N 1
ATOM 594 C CA . ALA A 1 74 ? 2.475 -4.02 -3.307 1 98.88 74 ALA A CA 1
ATOM 595 C C . ALA A 1 74 ? 3.363 -5.227 -3.029 1 98.88 74 ALA A C 1
ATOM 597 O O . ALA A 1 74 ? 3.412 -6.168 -3.828 1 98.88 74 ALA A O 1
ATOM 598 N N . PHE A 1 75 ? 4.078 -5.156 -1.979 1 98.81 75 PHE A N 1
ATOM 599 C CA . PHE A 1 75 ? 4.879 -6.242 -1.429 1 98.81 75 PHE A CA 1
ATOM 600 C C . PHE A 1 75 ? 4.289 -6.738 -0.115 1 98.81 75 PHE A C 1
ATOM 602 O O . PHE A 1 75 ? 4.23 -5.996 0.867 1 98.81 75 PHE A O 1
ATOM 609 N N . VAL A 1 76 ? 3.846 -7.957 -0.118 1 98.94 76 VAL A N 1
ATOM 610 C CA . VAL A 1 76 ? 3.279 -8.562 1.084 1 98.94 76 VAL A CA 1
ATOM 611 C C . VAL A 1 76 ? 4.312 -9.469 1.742 1 98.94 76 VAL A C 1
ATOM 613 O O . VAL A 1 76 ? 4.766 -10.445 1.138 1 98.94 76 VAL A O 1
ATOM 616 N N . THR A 1 77 ? 4.648 -9.172 2.938 1 98.81 77 THR A N 1
ATOM 617 C CA . THR A 1 77 ? 5.598 -9.992 3.68 1 98.81 77 THR A CA 1
ATOM 618 C C . THR A 1 77 ? 4.926 -11.258 4.203 1 98.81 77 THR A C 1
ATOM 620 O O . THR A 1 77 ? 3.938 -11.188 4.934 1 98.81 77 THR A O 1
ATOM 623 N N . VAL A 1 78 ? 5.477 -12.359 3.857 1 98.75 78 VAL A N 1
ATOM 624 C CA . VAL A 1 78 ? 4.93 -13.672 4.184 1 98.75 78 VAL A CA 1
ATOM 625 C C . VAL A 1 78 ? 6.016 -14.539 4.816 1 98.75 78 VAL A C 1
ATOM 627 O O . VAL A 1 78 ? 7.008 -14.875 4.164 1 98.75 78 VAL A O 1
ATOM 630 N N . PRO A 1 79 ? 5.828 -14.938 6.055 1 98.31 79 PRO A N 1
ATOM 631 C CA . PRO A 1 79 ? 6.836 -15.766 6.719 1 98.31 79 PRO A CA 1
ATOM 632 C C . PRO A 1 79 ? 7.07 -17.094 6.008 1 98.31 79 PRO A C 1
ATOM 634 O O . PRO A 1 79 ? 8.203 -17.578 5.957 1 98.31 79 PRO A O 1
ATOM 637 N N . ASP A 1 80 ? 6.055 -17.719 5.484 1 98.69 80 ASP A N 1
ATOM 638 C CA . ASP A 1 80 ? 6.137 -19 4.797 1 98.69 80 ASP A CA 1
ATOM 639 C C . ASP A 1 80 ? 5.504 -18.922 3.41 1 98.69 80 ASP A C 1
ATOM 641 O O . ASP A 1 80 ? 4.41 -19.453 3.191 1 98.69 80 ASP A O 1
ATOM 645 N N . PRO A 1 81 ? 6.27 -18.375 2.5 1 98.81 81 PRO A N 1
ATOM 646 C CA . PRO A 1 81 ? 5.699 -18.203 1.161 1 98.81 81 PRO A CA 1
ATOM 647 C C . PRO A 1 81 ? 5.414 -19.531 0.468 1 98.81 81 PRO A C 1
ATOM 649 O O . PRO A 1 81 ? 4.535 -19.609 -0.393 1 98.81 81 PRO A O 1
ATOM 652 N N . ASP A 1 82 ? 6.109 -20.625 0.787 1 98.88 82 ASP A N 1
ATOM 653 C CA . ASP A 1 82 ? 5.891 -21.922 0.182 1 98.88 82 ASP A CA 1
ATOM 654 C C . ASP A 1 82 ? 4.492 -22.453 0.509 1 98.88 82 ASP A C 1
ATOM 656 O O . ASP A 1 82 ? 3.754 -22.875 -0.386 1 98.88 82 ASP A O 1
ATOM 660 N N . SER A 1 83 ? 4.184 -22.391 1.778 1 98.88 83 SER A N 1
ATOM 661 C CA . SER A 1 83 ? 2.867 -22.844 2.201 1 98.88 83 SER A CA 1
ATOM 662 C C . SER A 1 83 ? 1.76 -22 1.596 1 98.88 83 SER A C 1
ATOM 664 O O . SER A 1 83 ? 0.715 -22.516 1.197 1 98.88 83 SER A O 1
ATOM 666 N N . LEU A 1 84 ? 1.986 -20.688 1.576 1 98.81 84 LEU A N 1
ATOM 667 C CA . LEU A 1 84 ? 0.962 -19.812 1.024 1 98.81 84 LEU A CA 1
ATOM 668 C C . LEU A 1 84 ? 0.763 -20.078 -0.465 1 98.81 84 LEU A C 1
ATOM 670 O O . LEU A 1 84 ? -0.368 -20.062 -0.957 1 98.81 84 LEU A O 1
ATOM 674 N N . ALA A 1 85 ? 1.863 -20.234 -1.161 1 98.88 85 ALA A N 1
ATOM 675 C CA . ALA A 1 85 ? 1.778 -20.531 -2.586 1 98.88 85 ALA A CA 1
ATOM 676 C C . ALA A 1 85 ? 0.963 -21.812 -2.824 1 98.88 85 ALA A C 1
ATOM 678 O O . ALA A 1 85 ? 0.137 -21.859 -3.738 1 98.88 85 ALA A O 1
ATOM 679 N N . ALA A 1 86 ? 1.215 -22.781 -2.047 1 98.81 86 ALA A N 1
ATOM 680 C CA . ALA A 1 86 ? 0.464 -24.031 -2.166 1 98.81 86 ALA A CA 1
ATOM 681 C C . ALA A 1 86 ? -1.026 -23.797 -1.936 1 98.81 86 ALA A C 1
ATOM 683 O O . ALA A 1 86 ? -1.865 -24.328 -2.666 1 98.81 86 ALA A O 1
ATOM 684 N N . GLU A 1 87 ? -1.285 -23.062 -0.94 1 98.69 87 GLU A N 1
ATOM 685 C CA . GLU A 1 87 ? -2.678 -22.719 -0.656 1 98.69 87 GLU A CA 1
ATOM 686 C C . GLU A 1 87 ? -3.328 -22.016 -1.843 1 98.69 87 GLU A C 1
ATOM 688 O O . GLU A 1 87 ? -4.426 -22.391 -2.264 1 98.69 87 GLU A O 1
ATOM 693 N N . PHE A 1 88 ? -2.664 -20.938 -2.334 1 98.69 88 PHE A N 1
ATOM 694 C CA . PHE A 1 88 ? -3.205 -20.172 -3.441 1 98.69 88 PHE A CA 1
ATOM 695 C C . PHE A 1 88 ? -3.377 -21.031 -4.68 1 98.69 88 PHE A C 1
ATOM 697 O O . PHE A 1 88 ? -4.391 -20.938 -5.375 1 98.69 88 PHE A O 1
ATOM 704 N N . ALA A 1 89 ? -2.422 -21.859 -4.965 1 98.25 89 ALA A N 1
ATOM 705 C CA . ALA A 1 89 ? -2.518 -22.781 -6.098 1 98.25 89 ALA A CA 1
ATOM 706 C C . ALA A 1 89 ? -3.719 -23.703 -5.949 1 98.25 89 ALA A C 1
ATOM 708 O O . ALA A 1 89 ? -4.438 -23.953 -6.918 1 98.25 89 ALA A O 1
ATOM 709 N N . GLY A 1 90 ? -3.881 -24.203 -4.781 1 97.94 90 GLY A N 1
ATOM 710 C CA . GLY A 1 90 ? -5.008 -25.094 -4.496 1 97.94 90 GLY A CA 1
ATOM 711 C C . GLY A 1 90 ? -6.352 -24.422 -4.719 1 97.94 90 GLY A C 1
ATOM 712 O O . GLY A 1 90 ? -7.348 -25.094 -4.977 1 97.94 90 GLY A O 1
ATOM 713 N N . ARG A 1 91 ? -6.34 -23.125 -4.641 1 97.25 91 ARG A N 1
ATOM 714 C CA . ARG A 1 91 ? -7.559 -22.344 -4.855 1 97.25 91 ARG A CA 1
ATOM 715 C C . ARG A 1 91 ? -7.688 -21.922 -6.312 1 97.25 91 ARG A C 1
ATOM 717 O O . ARG A 1 91 ? -8.609 -21.188 -6.676 1 97.25 91 ARG A O 1
ATOM 724 N N . GLY A 1 92 ? -6.75 -22.297 -7.062 1 97.5 92 GLY A N 1
ATOM 725 C CA . GLY A 1 92 ? -6.816 -22.031 -8.492 1 97.5 92 GLY A CA 1
ATOM 726 C C . GLY A 1 92 ? -6.254 -20.672 -8.867 1 97.5 92 GLY A C 1
ATOM 727 O O . GLY A 1 92 ? -6.535 -20.156 -9.953 1 97.5 92 GLY A O 1
ATOM 728 N N . VAL A 1 93 ? -5.512 -20.094 -7.984 1 98.44 93 VAL A N 1
ATOM 729 C CA . VAL A 1 93 ? -4.906 -18.797 -8.281 1 98.44 93 VAL A CA 1
ATOM 730 C C . VAL A 1 93 ? -3.76 -18.984 -9.273 1 98.44 93 VAL A C 1
ATOM 732 O O . VAL A 1 93 ? -2.881 -19.828 -9.07 1 98.44 93 VAL A O 1
ATOM 735 N N . GLU A 1 94 ? -3.822 -18.234 -10.344 1 98 94 GLU A N 1
ATOM 736 C CA . GLU A 1 94 ? -2.717 -18.203 -11.297 1 98 94 GLU A CA 1
ATOM 737 C C . GLU A 1 94 ? -1.607 -17.266 -10.828 1 98 94 GLU A C 1
ATOM 739 O O . GLU A 1 94 ? -1.879 -16.156 -10.367 1 98 94 GLU A O 1
ATOM 744 N N . PHE A 1 95 ? -0.376 -17.781 -10.977 1 98.69 95 PHE A N 1
ATOM 745 C CA . PHE A 1 95 ? 0.772 -16.969 -10.602 1 98.69 95 PHE A CA 1
ATOM 746 C C . PHE A 1 95 ? 1.378 -16.297 -11.82 1 98.69 95 PHE A C 1
ATOM 748 O O . PHE A 1 95 ? 1.641 -16.938 -12.836 1 98.69 95 PHE A O 1
ATOM 755 N N . THR A 1 96 ? 1.542 -15.016 -11.781 1 98.25 96 THR A N 1
ATOM 756 C CA . THR A 1 96 ? 2.254 -14.305 -12.836 1 98.25 96 THR A CA 1
ATOM 757 C C . THR A 1 96 ? 3.75 -14.594 -12.773 1 98.25 96 THR A C 1
ATOM 759 O O . THR A 1 96 ? 4.453 -14.484 -13.781 1 98.25 96 THR A O 1
ATOM 762 N N . ALA A 1 97 ? 4.293 -14.844 -11.594 1 98.06 97 ALA A N 1
ATOM 763 C CA . ALA A 1 97 ? 5.621 -15.391 -11.336 1 98.06 97 ALA A CA 1
ATOM 764 C C . ALA A 1 97 ? 5.57 -16.484 -10.273 1 98.06 97 ALA A C 1
ATOM 766 O O . ALA A 1 97 ? 5.078 -16.25 -9.164 1 98.06 97 ALA A O 1
ATOM 767 N N . PRO A 1 98 ? 6.016 -17.609 -10.586 1 98.31 98 PRO A N 1
ATOM 768 C CA . PRO A 1 98 ? 5.918 -18.734 -9.641 1 98.31 98 PRO A CA 1
ATOM 769 C C . PRO A 1 98 ? 6.828 -18.562 -8.43 1 98.31 98 PRO A C 1
ATOM 771 O O . PRO A 1 98 ? 7.734 -17.719 -8.445 1 98.31 98 PRO A O 1
ATOM 774 N N . LEU A 1 99 ? 6.508 -19.391 -7.391 1 98.75 99 LEU A N 1
ATOM 775 C CA . LEU A 1 99 ? 7.359 -19.422 -6.211 1 98.75 99 LEU A CA 1
ATOM 776 C C . LEU A 1 99 ? 8.805 -19.719 -6.594 1 98.75 99 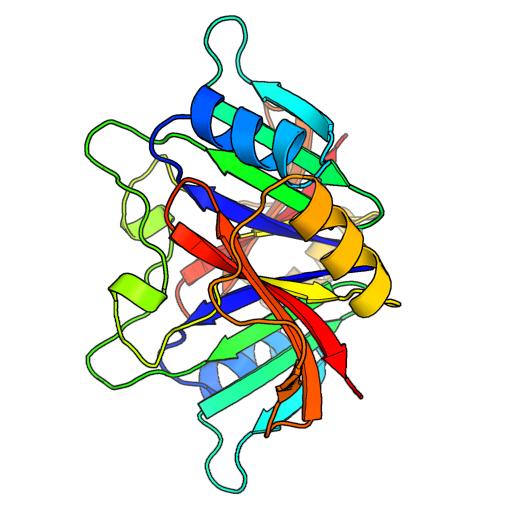LEU A C 1
ATOM 778 O O . LEU A 1 99 ? 9.094 -20.703 -7.266 1 98.75 99 LEU A O 1
ATOM 782 N N . ALA A 1 100 ? 9.641 -18.781 -6.254 1 98.75 100 ALA A N 1
ATOM 783 C CA . ALA A 1 100 ? 11.047 -18.938 -6.59 1 98.75 100 ALA A CA 1
ATOM 784 C C . ALA A 1 100 ? 11.93 -18.062 -5.695 1 98.75 100 ALA A C 1
ATOM 786 O O . ALA A 1 100 ? 11.43 -17.188 -4.98 1 98.75 100 ALA A O 1
ATOM 787 N N . ASP A 1 101 ? 13.211 -18.391 -5.711 1 98.56 101 ASP A N 1
ATOM 788 C CA . ASP A 1 101 ? 14.219 -17.438 -5.246 1 98.56 101 ASP A CA 1
ATOM 789 C C . ASP A 1 101 ? 14.547 -16.422 -6.328 1 98.56 101 ASP A C 1
ATOM 791 O O . ASP A 1 101 ? 14.883 -16.781 -7.457 1 98.56 101 ASP A O 1
ATOM 795 N N . THR A 1 102 ? 14.445 -15.18 -5.918 1 96.12 102 THR A N 1
ATOM 796 C CA . THR A 1 102 ? 14.688 -14.141 -6.914 1 96.12 102 THR A CA 1
ATOM 797 C C . THR A 1 102 ? 16.141 -13.688 -6.883 1 96.12 102 THR A C 1
ATOM 799 O O . THR A 1 102 ? 16.844 -13.93 -5.902 1 96.12 102 THR A O 1
ATOM 802 N N . ASP A 1 103 ? 16.578 -13.031 -7.906 1 92.88 103 ASP A N 1
ATOM 803 C CA . ASP A 1 103 ? 17.969 -12.594 -8.047 1 92.88 103 ASP A CA 1
ATOM 804 C C . ASP A 1 103 ? 18.312 -11.531 -7.012 1 92.88 103 ASP A C 1
ATOM 806 O O . ASP A 1 103 ? 19.469 -11.398 -6.621 1 92.88 103 ASP A O 1
ATOM 810 N N . ASP A 1 104 ? 17.312 -10.914 -6.602 1 90.88 104 ASP A N 1
ATOM 811 C CA . ASP A 1 104 ? 17.562 -9.836 -5.652 1 90.88 104 ASP A CA 1
ATOM 812 C C . ASP A 1 104 ? 17.422 -10.32 -4.211 1 90.88 104 ASP A C 1
ATOM 814 O O . ASP A 1 104 ? 17.328 -9.516 -3.283 1 90.88 104 ASP A O 1
ATOM 818 N N . GLY A 1 105 ? 17.281 -11.625 -3.986 1 96.25 105 GLY A N 1
ATOM 819 C CA . GLY A 1 105 ? 17.438 -12.203 -2.658 1 96.25 105 GLY A CA 1
ATOM 820 C C . GLY A 1 105 ? 16.109 -12.469 -1.963 1 96.25 105 GLY A C 1
ATOM 821 O O . GLY A 1 105 ? 16.062 -12.586 -0.737 1 96.25 105 GLY A O 1
ATOM 822 N N . LEU A 1 106 ? 15.078 -12.555 -2.713 1 98.06 106 LEU A N 1
ATOM 823 C CA . LEU A 1 106 ? 13.773 -12.852 -2.129 1 98.06 106 LEU A CA 1
ATOM 824 C C . LEU A 1 106 ? 13.344 -14.281 -2.449 1 98.06 106 LEU A C 1
ATOM 826 O O . LEU A 1 106 ? 13.852 -14.883 -3.396 1 98.06 106 LEU A O 1
ATOM 830 N N . ARG A 1 107 ? 12.539 -14.789 -1.594 1 98.81 107 ARG A N 1
ATOM 831 C CA . ARG A 1 107 ? 11.742 -15.977 -1.917 1 98.81 107 ARG A CA 1
ATOM 832 C C . ARG A 1 107 ? 10.25 -15.648 -1.911 1 98.81 107 ARG A C 1
ATOM 834 O O . ARG A 1 107 ? 9.727 -15.125 -0.925 1 98.81 107 ARG A O 1
ATOM 841 N N . GLY A 1 108 ? 9.656 -15.891 -3 1 98.81 108 GLY A N 1
ATOM 842 C CA . GLY A 1 108 ? 8.234 -15.602 -3.055 1 98.81 108 GLY A CA 1
ATOM 843 C C . GLY A 1 108 ? 7.629 -15.852 -4.422 1 98.81 108 GLY A C 1
ATOM 844 O O . GLY A 1 108 ? 8.203 -16.578 -5.242 1 98.81 108 GLY A O 1
ATOM 845 N N . PHE A 1 109 ? 6.387 -15.336 -4.637 1 98.88 109 PHE A N 1
ATOM 846 C CA . PHE A 1 109 ? 5.621 -15.461 -5.871 1 98.88 109 PHE A CA 1
ATOM 847 C C . PHE A 1 109 ? 4.758 -14.227 -6.098 1 98.88 109 PHE A C 1
ATOM 849 O O . PHE A 1 109 ? 4.652 -13.367 -5.223 1 98.88 109 PHE A O 1
ATOM 856 N N . GLU A 1 110 ? 4.266 -14.164 -7.297 1 98.75 110 GLU A N 1
ATOM 857 C CA . GLU A 1 110 ? 3.512 -12.977 -7.699 1 98.75 110 GLU A CA 1
ATOM 858 C C . GLU A 1 110 ? 2.121 -13.352 -8.211 1 98.75 110 GLU A C 1
ATOM 860 O O . GLU A 1 110 ? 1.963 -14.352 -8.914 1 98.75 110 GLU A O 1
ATOM 865 N N . VAL A 1 111 ? 1.18 -12.539 -7.84 1 98.81 111 VAL A N 1
ATOM 866 C CA . VAL A 1 111 ? -0.2 -12.703 -8.281 1 98.81 111 VAL A CA 1
ATOM 867 C C . VAL A 1 111 ? -0.729 -11.375 -8.82 1 98.81 111 VAL A C 1
ATOM 869 O O . VAL A 1 111 ? -0.494 -10.32 -8.219 1 98.81 111 VAL A O 1
ATOM 872 N N . ALA A 1 112 ? -1.371 -11.422 -9.977 1 98.69 112 ALA A N 1
ATOM 873 C CA . ALA A 1 112 ? -2.184 -10.281 -10.406 1 98.69 112 ALA A CA 1
ATOM 874 C C . ALA A 1 112 ? -3.59 -10.359 -9.812 1 98.69 112 ALA A C 1
ATOM 876 O O . ALA A 1 112 ? -4.258 -11.391 -9.93 1 98.69 112 ALA A O 1
ATOM 877 N N . ASP A 1 113 ? -3.998 -9.273 -9.156 1 98.69 113 ASP A N 1
ATOM 878 C CA . ASP A 1 113 ? -5.355 -9.312 -8.617 1 98.69 113 ASP A CA 1
ATOM 879 C C . ASP A 1 113 ? -6.391 -9.125 -9.727 1 98.69 113 ASP A C 1
ATOM 881 O O . ASP A 1 113 ? -6.055 -9.164 -10.906 1 98.69 113 ASP A O 1
ATOM 885 N N . ALA A 1 114 ? -7.645 -8.938 -9.453 1 98.31 114 ALA A N 1
ATOM 886 C CA . ALA A 1 114 ? -8.766 -8.93 -10.383 1 98.31 114 ALA A CA 1
ATOM 887 C C . ALA A 1 114 ? -8.617 -7.805 -11.406 1 98.31 114 ALA A C 1
ATOM 889 O O . ALA A 1 114 ? -9.172 -7.879 -12.508 1 98.31 114 ALA A O 1
ATOM 890 N N . ASP A 1 115 ? -7.875 -6.711 -11.062 1 98.62 115 ASP A N 1
ATOM 891 C CA . ASP A 1 115 ? -7.73 -5.559 -11.945 1 98.62 115 ASP A CA 1
ATOM 892 C C . ASP A 1 115 ? -6.305 -5.461 -12.484 1 98.62 115 ASP A C 1
ATOM 894 O O . ASP A 1 115 ? -5.957 -4.488 -13.164 1 98.62 115 ASP A O 1
ATOM 898 N N . GLY A 1 116 ? -5.465 -6.43 -12.109 1 98.44 116 GLY A N 1
ATOM 899 C CA . GLY A 1 116 ? -4.141 -6.492 -12.703 1 98.44 116 GLY A CA 1
ATOM 900 C C . GLY A 1 116 ? -3.055 -5.918 -11.82 1 98.44 116 GLY A C 1
ATOM 901 O O . GLY A 1 116 ? -1.886 -5.867 -12.203 1 98.44 116 GLY A O 1
ATOM 902 N N . TYR A 1 117 ? -3.389 -5.402 -10.625 1 98.81 117 TYR A N 1
ATOM 903 C CA . TYR A 1 117 ? -2.344 -5.008 -9.688 1 98.81 117 TYR A CA 1
ATOM 904 C C . TYR A 1 117 ? -1.454 -6.191 -9.328 1 98.81 117 TYR A C 1
ATOM 906 O O . TYR A 1 117 ? -1.949 -7.266 -8.984 1 98.81 117 TYR A O 1
ATOM 914 N N . LEU A 1 118 ? -0.186 -5.984 -9.375 1 98.75 118 LEU A N 1
ATOM 915 C CA . LEU A 1 118 ? 0.75 -7.062 -9.078 1 98.75 118 LEU A CA 1
ATOM 916 C C . LEU A 1 118 ? 1.136 -7.055 -7.602 1 98.75 118 LEU A C 1
ATOM 918 O O . LEU A 1 118 ? 1.674 -6.066 -7.098 1 98.75 118 LEU A O 1
ATOM 922 N N . LEU A 1 119 ? 0.824 -8.117 -6.945 1 98.88 119 LEU A N 1
ATOM 923 C CA . LEU A 1 119 ? 1.143 -8.344 -5.539 1 98.88 119 LEU A CA 1
ATOM 924 C C . LEU A 1 119 ? 2.244 -9.391 -5.395 1 98.88 119 LEU A C 1
ATOM 926 O O . LEU A 1 119 ? 2.121 -10.5 -5.906 1 98.88 119 LEU A O 1
ATOM 930 N N . PHE A 1 120 ? 3.289 -9.008 -4.82 1 98.88 120 PHE A N 1
ATOM 931 C CA . PHE A 1 120 ? 4.332 -9.969 -4.48 1 98.88 120 PHE A CA 1
ATOM 932 C C . PHE A 1 120 ? 4.164 -10.469 -3.053 1 98.88 120 PHE A C 1
ATOM 934 O O . PHE A 1 120 ? 4.012 -9.672 -2.123 1 98.88 120 PHE A O 1
ATOM 941 N N . PHE A 1 121 ? 4.133 -11.734 -2.93 1 98.94 121 PHE A N 1
ATOM 942 C CA . PHE A 1 121 ? 4.07 -12.406 -1.634 1 98.94 121 PHE A CA 1
ATOM 943 C C . PHE A 1 121 ? 5.391 -13.102 -1.32 1 98.94 121 PHE A C 1
ATOM 945 O O . PHE A 1 121 ? 5.773 -14.047 -2.006 1 98.94 121 PHE A O 1
ATOM 952 N N . GLY A 1 122 ? 6.062 -12.625 -0.336 1 98.88 122 GLY A N 1
ATOM 953 C CA . GLY A 1 122 ? 7.34 -13.258 -0.069 1 98.88 122 GLY A CA 1
ATOM 954 C C . GLY A 1 122 ? 8.094 -12.625 1.081 1 98.88 122 GLY A C 1
ATOM 955 O O . GLY A 1 122 ? 7.492 -11.992 1.951 1 98.88 122 GLY A O 1
ATOM 956 N N . ARG A 1 123 ? 9.391 -12.93 1.186 1 98.5 123 ARG A N 1
ATOM 957 C CA . ARG A 1 123 ? 10.305 -12.453 2.213 1 98.5 123 ARG A CA 1
ATOM 958 C C . ARG A 1 123 ? 11.75 -12.523 1.737 1 98.5 123 ARG A C 1
ATOM 960 O O . ARG A 1 123 ? 12.055 -13.219 0.763 1 98.5 123 ARG A O 1
ATOM 967 N N . PRO A 1 124 ? 12.578 -11.703 2.381 1 96.75 124 PRO A N 1
ATOM 968 C CA . PRO A 1 124 ? 13.992 -11.977 2.133 1 96.75 124 PRO A CA 1
ATOM 969 C C . PRO A 1 124 ? 14.367 -13.438 2.396 1 96.75 124 PRO A C 1
ATOM 971 O O . PRO A 1 124 ? 13.758 -14.086 3.25 1 96.75 124 PRO A O 1
ATOM 974 N N . ARG A 1 125 ? 15.32 -13.977 1.685 1 95.5 125 ARG A N 1
ATOM 975 C CA . ARG A 1 125 ? 15.758 -15.359 1.828 1 95.5 125 ARG A CA 1
ATOM 976 C C . ARG A 1 125 ? 16.422 -15.586 3.182 1 95.5 125 ARG A C 1
ATOM 978 O O . ARG A 1 125 ? 17.016 -14.664 3.75 1 95.5 125 ARG A O 1
ATOM 985 N N . MET B 1 1 ? 0.441 -13.859 6.742 1 97.56 1 MET B N 1
ATOM 986 C CA . MET B 1 1 ? 0.993 -12.609 6.223 1 97.56 1 MET B CA 1
ATOM 987 C C . MET B 1 1 ? 1.188 -11.594 7.344 1 97.56 1 MET B C 1
ATOM 989 O O . MET B 1 1 ? 0.356 -11.492 8.25 1 97.56 1 MET B O 1
ATOM 993 N N . THR B 1 2 ? 2.221 -10.867 7.301 1 98.06 2 THR B N 1
ATOM 994 C CA . THR B 1 2 ? 2.512 -10.047 8.469 1 98.06 2 THR B CA 1
ATOM 995 C C . THR B 1 2 ? 2.334 -8.562 8.148 1 98.06 2 THR B C 1
ATOM 997 O O . THR B 1 2 ? 1.937 -7.777 9.008 1 98.06 2 THR B O 1
ATOM 1000 N N . SER B 1 3 ? 2.674 -8.117 6.945 1 98.62 3 SER B N 1
ATOM 1001 C CA . SER B 1 3 ? 2.561 -6.707 6.59 1 98.62 3 SER B CA 1
ATOM 1002 C C . SER B 1 3 ? 2.492 -6.52 5.078 1 98.62 3 SER B C 1
ATOM 1004 O O . SER B 1 3 ? 2.756 -7.453 4.32 1 98.62 3 SER B O 1
ATOM 1006 N N . VAL B 1 4 ? 2.084 -5.383 4.684 1 98.88 4 VAL B N 1
ATOM 1007 C CA . VAL B 1 4 ? 2.092 -4.996 3.277 1 98.88 4 VAL B CA 1
ATOM 1008 C C . VAL B 1 4 ? 2.811 -3.656 3.115 1 98.88 4 VAL B C 1
ATOM 1010 O O . VAL B 1 4 ? 2.74 -2.797 3.998 1 98.88 4 VAL B O 1
ATOM 1013 N N . SER B 1 5 ? 3.484 -3.531 2.039 1 98.88 5 SER B N 1
ATOM 1014 C CA . SER B 1 5 ? 4.168 -2.293 1.682 1 98.88 5 SER B CA 1
ATOM 1015 C C . SER B 1 5 ? 3.713 -1.782 0.319 1 98.88 5 SER B C 1
ATOM 1017 O O . SER B 1 5 ? 3.891 -2.461 -0.695 1 98.88 5 SER B O 1
ATOM 1019 N N . PRO B 1 6 ? 3.072 -0.599 0.308 1 98.88 6 PRO B N 1
ATOM 1020 C CA . PRO B 1 6 ? 2.758 -0.032 -1.006 1 98.88 6 PRO B CA 1
ATOM 1021 C C . PRO B 1 6 ? 4.008 0.315 -1.812 1 98.88 6 PRO B C 1
ATOM 1023 O O . PRO B 1 6 ? 5.039 0.667 -1.236 1 98.88 6 PRO B O 1
ATOM 1026 N N . PHE B 1 7 ? 3.881 0.223 -3.072 1 98.5 7 PHE B N 1
ATOM 1027 C CA . PHE B 1 7 ? 4.926 0.576 -4.027 1 98.5 7 PHE B CA 1
ATOM 1028 C C . PHE B 1 7 ? 4.578 1.87 -4.754 1 98.5 7 PHE B C 1
ATOM 1030 O O . PHE B 1 7 ? 3.611 1.921 -5.516 1 98.5 7 PHE B O 1
ATOM 1037 N N . PHE B 1 8 ? 5.379 2.914 -4.547 1 98.69 8 PHE B N 1
ATOM 1038 C CA . PHE B 1 8 ? 5.156 4.199 -5.199 1 98.69 8 PHE B CA 1
ATOM 1039 C C . PHE B 1 8 ? 6.25 4.488 -6.219 1 98.69 8 PHE B C 1
ATOM 1041 O O . PHE B 1 8 ? 7.438 4.418 -5.898 1 98.69 8 PHE B O 1
ATOM 1048 N N . ILE B 1 9 ? 5.867 4.781 -7.449 1 98.69 9 ILE B N 1
ATOM 1049 C CA . ILE B 1 9 ? 6.789 5.371 -8.414 1 98.69 9 ILE B CA 1
ATOM 1050 C C . ILE B 1 9 ? 7.051 6.828 -8.055 1 98.69 9 ILE B C 1
ATOM 1052 O O . ILE B 1 9 ? 6.113 7.605 -7.859 1 98.69 9 ILE B O 1
ATOM 1056 N N . VAL B 1 10 ? 8.273 7.199 -7.953 1 98.56 10 VAL B N 1
ATOM 1057 C CA . VAL B 1 10 ? 8.641 8.562 -7.602 1 98.56 10 VAL B CA 1
ATOM 1058 C C . VAL B 1 10 ? 9.477 9.18 -8.719 1 98.56 10 VAL B C 1
ATOM 1060 O O . VAL B 1 10 ? 10.023 8.461 -9.562 1 98.56 10 VAL B O 1
ATOM 1063 N N . SER B 1 11 ? 9.562 10.523 -8.75 1 98.06 11 SER B N 1
ATOM 1064 C CA . SER B 1 11 ? 10.234 11.219 -9.844 1 98.06 11 SER B CA 1
ATOM 1065 C C . SER B 1 11 ? 11.727 11.367 -9.57 1 98.06 11 SER B C 1
ATOM 1067 O O . SER B 1 11 ? 12.531 11.461 -10.5 1 98.06 11 SER B O 1
ATOM 1069 N N . ASP B 1 12 ? 12.102 11.5 -8.344 1 98 12 ASP B N 1
ATOM 1070 C CA . ASP B 1 12 ? 13.461 11.719 -7.859 1 98 12 ASP B CA 1
ATOM 1071 C C . ASP B 1 12 ? 13.68 11.023 -6.516 1 98 12 ASP B C 1
ATOM 1073 O O . ASP B 1 12 ? 13.109 11.422 -5.504 1 98 12 ASP B O 1
ATOM 1077 N N . LEU B 1 13 ? 14.586 9.961 -6.52 1 98.38 13 LEU B N 1
ATOM 1078 C CA . LEU B 1 13 ? 14.703 9.102 -5.344 1 98.38 13 LEU B CA 1
ATOM 1079 C C . LEU B 1 13 ? 15.289 9.867 -4.164 1 98.38 13 LEU B C 1
ATOM 1081 O O . LEU B 1 13 ? 14.734 9.836 -3.062 1 98.38 13 LEU B O 1
ATOM 1085 N N . PRO B 1 14 ? 16.391 10.672 -4.324 1 98.19 14 PRO B N 1
ATOM 1086 C CA . PRO B 1 14 ? 16.938 11.445 -3.201 1 98.19 14 PRO B CA 1
ATOM 1087 C C . PRO B 1 14 ? 15.906 12.406 -2.605 1 98.19 14 PRO B C 1
ATOM 1089 O O . PRO B 1 14 ? 15.828 12.555 -1.383 1 98.19 14 PRO B O 1
ATOM 1092 N N . ARG B 1 15 ? 15.203 13.062 -3.43 1 98.44 15 ARG B N 1
ATOM 1093 C CA . ARG B 1 15 ? 14.18 13.984 -2.951 1 98.44 15 ARG B CA 1
ATOM 1094 C C . ARG B 1 15 ? 13.117 13.25 -2.143 1 98.44 15 ARG B C 1
ATOM 1096 O O . ARG B 1 15 ? 12.711 13.711 -1.073 1 98.44 15 ARG B O 1
ATOM 1103 N N . ALA B 1 16 ? 12.609 12.117 -2.676 1 98.75 16 ALA B N 1
ATOM 1104 C CA . ALA B 1 16 ? 11.617 11.32 -1.966 1 98.75 16 ALA B CA 1
ATOM 1105 C C . ALA B 1 16 ? 12.156 10.836 -0.623 1 98.75 16 ALA B C 1
ATOM 1107 O O . ALA B 1 16 ? 11.469 10.938 0.399 1 98.75 16 ALA B O 1
ATOM 1108 N N . LEU B 1 17 ? 13.375 10.336 -0.624 1 98.69 17 LEU B N 1
ATOM 1109 C CA . LEU B 1 17 ? 13.992 9.828 0.597 1 98.69 17 LEU B CA 1
ATOM 1110 C C . LEU B 1 17 ? 14.164 10.945 1.623 1 98.69 17 LEU B C 1
ATOM 1112 O O . LEU B 1 17 ? 13.953 10.727 2.82 1 98.69 17 LEU B O 1
ATOM 1116 N N . GLY B 1 18 ? 14.586 12.133 1.134 1 98.44 18 GLY B N 1
ATOM 1117 C CA . GLY B 1 18 ? 14.688 13.266 2.033 1 98.44 18 GLY B CA 1
ATOM 1118 C C . GLY B 1 18 ? 13.375 13.609 2.713 1 98.44 18 GLY B C 1
ATOM 1119 O O . GLY B 1 18 ? 13.352 13.906 3.908 1 98.44 18 GLY B O 1
ATOM 1120 N N . PHE B 1 19 ? 12.297 13.539 1.975 1 98.75 19 PHE B N 1
ATOM 1121 C CA . PHE B 1 19 ? 10.984 13.828 2.539 1 98.75 19 PHE B CA 1
ATOM 1122 C C . PHE B 1 19 ? 10.625 12.82 3.619 1 98.75 19 PHE B C 1
ATOM 1124 O O . PHE B 1 19 ? 10.258 13.195 4.734 1 98.75 19 PHE B O 1
ATOM 1131 N N . TYR B 1 20 ? 10.68 11.523 3.311 1 98.81 20 TYR B N 1
ATOM 1132 C CA . TYR B 1 20 ? 10.266 10.484 4.246 1 98.81 20 TYR B CA 1
ATOM 1133 C C . TYR B 1 20 ? 11.172 10.461 5.473 1 98.81 20 TYR B C 1
ATOM 1135 O O . TYR B 1 20 ? 10.703 10.289 6.598 1 98.81 20 TYR B O 1
ATOM 1143 N N . ALA B 1 21 ? 12.477 10.68 5.266 1 98.38 21 ALA B N 1
ATOM 1144 C CA . ALA B 1 21 ? 13.422 10.594 6.379 1 98.38 21 ALA B CA 1
ATOM 1145 C C . ALA B 1 21 ? 13.391 11.859 7.23 1 98.38 21 ALA B C 1
ATOM 1147 O O . ALA B 1 21 ? 13.148 11.797 8.438 1 98.38 21 ALA B O 1
ATOM 1148 N N . ASP B 1 22 ? 13.516 13.008 6.609 1 97.5 22 ASP B N 1
ATOM 1149 C CA . ASP B 1 22 ? 13.703 14.258 7.336 1 97.5 22 ASP B CA 1
ATOM 1150 C C . ASP B 1 22 ? 12.367 14.805 7.84 1 97.5 22 ASP B C 1
ATOM 1152 O O . ASP B 1 22 ? 12.297 15.375 8.93 1 97.5 22 ASP B O 1
ATOM 1156 N N . ARG B 1 23 ? 11.359 14.609 7.062 1 97.81 23 ARG B N 1
ATOM 1157 C CA . ARG B 1 23 ? 10.078 15.211 7.43 1 97.81 23 ARG B CA 1
ATOM 1158 C C . ARG B 1 23 ? 9.211 14.234 8.203 1 97.81 23 ARG B C 1
ATOM 1160 O O . ARG B 1 23 ? 8.555 14.609 9.18 1 97.81 23 ARG B O 1
ATOM 1167 N N . LEU B 1 24 ? 9.203 12.977 7.773 1 98.62 24 LEU B N 1
ATOM 1168 C CA . LEU B 1 24 ? 8.25 12.047 8.375 1 98.62 24 LEU B CA 1
ATOM 1169 C C . LEU B 1 24 ? 8.945 11.125 9.367 1 98.62 24 LEU B C 1
ATOM 1171 O O . LEU B 1 24 ? 8.281 10.367 10.078 1 98.62 24 LEU B O 1
ATOM 1175 N N . GLY B 1 25 ? 10.227 11.086 9.414 1 98.56 25 GLY B N 1
ATOM 1176 C CA . GLY B 1 25 ? 10.953 10.344 10.43 1 98.56 25 GLY B CA 1
ATOM 1177 C C . GLY B 1 25 ? 11.148 8.883 10.086 1 98.56 25 GLY B C 1
ATOM 1178 O O . GLY B 1 25 ? 11.375 8.055 10.969 1 98.56 25 GLY B O 1
ATOM 1179 N N . PHE B 1 26 ? 10.984 8.531 8.859 1 98.88 26 PHE B N 1
ATOM 1180 C CA . PHE B 1 26 ? 11.258 7.164 8.422 1 98.88 26 PHE B CA 1
ATOM 1181 C C . PHE B 1 26 ? 12.758 6.926 8.297 1 98.88 26 PHE B C 1
ATOM 1183 O O . PHE B 1 26 ? 13.523 7.867 8.062 1 98.88 26 PHE B O 1
ATOM 1190 N N . GLU B 1 27 ? 13.125 5.668 8.414 1 98.75 27 GLU B N 1
ATOM 1191 C CA . GLU B 1 27 ? 14.492 5.23 8.148 1 98.75 27 GLU B CA 1
ATOM 1192 C C . GLU B 1 27 ? 14.609 4.621 6.754 1 98.75 27 GLU B C 1
ATOM 1194 O O . GLU B 1 27 ? 13.75 3.848 6.332 1 98.75 27 GLU B O 1
ATOM 1199 N N . VAL B 1 28 ? 15.656 4.996 6.012 1 98.56 28 VAL B N 1
ATOM 1200 C CA . VAL B 1 28 ? 15.969 4.309 4.766 1 98.56 28 VAL B CA 1
ATOM 1201 C C . VAL B 1 28 ? 16.625 2.965 5.07 1 98.56 28 VAL B C 1
ATOM 1203 O O . VAL B 1 28 ? 17.766 2.918 5.562 1 98.56 28 VAL B O 1
ATOM 1206 N N . THR B 1 29 ? 16.016 1.89 4.703 1 98.19 29 THR B N 1
ATOM 1207 C CA . THR B 1 29 ? 16.516 0.593 5.152 1 98.19 29 THR B CA 1
ATOM 1208 C C . THR B 1 29 ? 17.219 -0.141 4.016 1 98.19 29 THR B C 1
ATOM 1210 O O . THR B 1 29 ? 17.969 -1.086 4.258 1 98.19 29 THR B O 1
ATOM 1213 N N . LEU B 1 30 ? 16.953 0.198 2.785 1 97.25 30 LEU B N 1
ATOM 1214 C CA . LEU B 1 30 ? 17.562 -0.419 1.612 1 97.25 30 LEU B CA 1
ATOM 1215 C C . LEU B 1 30 ? 17.562 0.542 0.428 1 97.25 30 LEU B C 1
ATOM 1217 O O . LEU B 1 30 ? 16.562 1.225 0.182 1 97.25 30 LEU B O 1
ATOM 1221 N N . THR B 1 31 ? 18.625 0.663 -0.234 1 97.75 31 THR B N 1
ATOM 1222 C CA . THR B 1 31 ? 18.719 1.258 -1.562 1 97.75 31 THR B CA 1
ATOM 1223 C C . THR B 1 31 ? 19.391 0.294 -2.541 1 97.75 31 THR B C 1
ATOM 1225 O O . THR B 1 31 ? 20.25 -0.488 -2.154 1 97.75 31 THR B O 1
ATOM 1228 N N . ALA B 1 32 ? 18.906 0.308 -3.686 1 96.56 32 ALA B N 1
ATOM 1229 C CA . ALA B 1 32 ? 19.516 -0.584 -4.672 1 96.56 32 ALA B CA 1
ATOM 1230 C C . ALA B 1 32 ? 19.344 -0.029 -6.086 1 96.56 32 ALA B C 1
ATOM 1232 O O . ALA B 1 32 ? 18.375 0.681 -6.371 1 96.56 32 ALA B O 1
ATOM 1233 N N . PRO B 1 33 ? 20.109 -0.247 -7.066 1 95.25 33 PRO B N 1
ATOM 1234 C CA . PRO B 1 33 ? 21.438 -0.823 -6.824 1 95.25 33 PRO B CA 1
ATOM 1235 C C . PRO B 1 33 ? 22.453 0.217 -6.375 1 95.25 33 PRO B C 1
ATOM 1237 O O . PRO B 1 33 ? 22.125 1.402 -6.27 1 95.25 33 PRO B O 1
ATOM 1240 N N . ASP B 1 34 ? 23.656 -0.245 -5.91 1 92.19 34 ASP B N 1
ATOM 1241 C CA . ASP B 1 34 ? 24.812 0.636 -5.715 1 92.19 34 ASP B CA 1
ATOM 1242 C C . ASP B 1 34 ? 25.641 0.752 -6.992 1 92.19 34 ASP B C 1
ATOM 1244 O O . ASP B 1 34 ? 25.844 -0.237 -7.699 1 92.19 34 ASP B O 1
ATOM 1248 N N . PRO B 1 35 ? 26.109 2.037 -7.242 1 92.5 35 PRO B N 1
ATOM 1249 C CA . PRO B 1 35 ? 26.156 3.271 -6.453 1 92.5 35 PRO B CA 1
ATOM 1250 C C . PRO B 1 35 ? 25.062 4.262 -6.848 1 92.5 35 PRO B C 1
ATOM 1252 O O . PRO B 1 35 ? 24.922 5.309 -6.211 1 92.5 35 PRO B O 1
ATOM 1255 N N . GLU B 1 36 ? 24.344 4.027 -7.867 1 94.44 36 GLU B N 1
ATOM 1256 C CA . GLU B 1 36 ? 23.297 4.902 -8.367 1 94.44 36 GLU B CA 1
ATOM 1257 C C . GLU B 1 36 ? 21.922 4.262 -8.188 1 94.44 36 GLU B C 1
ATOM 1259 O O . GLU B 1 36 ? 21.344 3.744 -9.148 1 94.44 36 GLU B O 1
ATOM 1264 N N . PRO B 1 37 ? 21.422 4.348 -6.988 1 97.31 37 PRO B N 1
ATOM 1265 C CA . PRO B 1 37 ? 20.172 3.623 -6.703 1 97.31 37 PRO B CA 1
ATOM 1266 C C . PRO B 1 37 ? 18.969 4.238 -7.391 1 97.31 37 PRO B C 1
ATOM 1268 O O . PRO B 1 37 ? 18.875 5.465 -7.512 1 97.31 37 PRO B O 1
ATOM 1271 N N . PHE B 1 38 ? 17.969 3.441 -7.852 1 97.19 38 PHE B N 1
ATOM 1272 C CA . PHE B 1 38 ? 16.672 3.898 -8.344 1 97.19 38 PHE B CA 1
ATOM 1273 C C . PHE B 1 38 ? 15.539 3.301 -7.527 1 97.19 38 PHE B C 1
ATOM 1275 O O . PHE B 1 38 ? 14.367 3.582 -7.785 1 97.19 38 PHE B O 1
ATOM 1282 N N . PHE B 1 39 ? 15.875 2.471 -6.594 1 98 39 PHE B N 1
ATOM 1283 C CA . PHE B 1 39 ? 14.93 1.798 -5.715 1 98 39 PHE B CA 1
ATOM 1284 C C . PHE B 1 39 ? 15.336 1.964 -4.254 1 98 39 PHE B C 1
ATOM 1286 O O . PHE B 1 39 ? 16.516 1.957 -3.928 1 98 39 PHE B O 1
ATOM 1293 N N . ALA B 1 40 ? 14.344 2.107 -3.336 1 98.62 40 ALA B N 1
ATOM 1294 C CA . ALA B 1 40 ? 14.617 2.17 -1.902 1 98.62 40 ALA B CA 1
ATOM 1295 C C . ALA B 1 40 ? 13.406 1.71 -1.094 1 98.62 40 ALA B C 1
ATOM 1297 O O . ALA B 1 40 ? 12.273 1.76 -1.577 1 98.62 40 ALA B O 1
ATOM 1298 N N . THR B 1 41 ? 13.664 1.246 0.075 1 98.69 41 THR B N 1
ATOM 1299 C CA . THR B 1 41 ? 12.648 1.002 1.095 1 98.69 41 THR B CA 1
ATOM 1300 C C . THR B 1 41 ? 12.828 1.958 2.271 1 98.69 41 THR B C 1
ATOM 1302 O O . THR B 1 41 ? 13.953 2.23 2.693 1 98.69 41 THR B O 1
ATOM 1305 N N . VAL B 1 42 ? 11.75 2.514 2.77 1 98.88 42 VAL B N 1
ATOM 1306 C CA . VAL B 1 42 ? 11.75 3.316 3.986 1 98.88 42 VAL B CA 1
ATOM 1307 C C . VAL B 1 42 ? 10.828 2.678 5.023 1 98.88 42 VAL B C 1
ATOM 1309 O O . VAL B 1 42 ? 9.773 2.145 4.68 1 98.88 42 VAL B O 1
ATOM 1312 N N . ARG B 1 43 ? 11.242 2.76 6.285 1 98.88 43 ARG B N 1
ATOM 1313 C CA . ARG B 1 43 ? 10.5 2.08 7.336 1 98.88 43 ARG B CA 1
ATOM 1314 C C . ARG B 1 43 ? 10.422 2.939 8.594 1 98.88 43 ARG B C 1
ATOM 1316 O O . ARG B 1 43 ? 11.391 3.623 8.945 1 98.88 43 ARG B O 1
ATOM 1323 N N . ARG B 1 44 ? 9.352 2.941 9.273 1 98.81 44 ARG B N 1
ATOM 1324 C CA . ARG B 1 44 ? 9.125 3.533 10.586 1 98.81 44 ARG B CA 1
ATOM 1325 C C . ARG B 1 44 ? 8.094 2.734 11.375 1 98.81 44 ARG B C 1
ATOM 1327 O O . ARG B 1 44 ? 6.969 2.527 10.906 1 98.81 44 ARG B O 1
ATOM 1334 N N . ASP B 1 45 ? 8.469 2.248 12.586 1 97.81 45 ASP B N 1
ATOM 1335 C CA . ASP B 1 45 ? 7.609 1.397 13.406 1 97.81 45 ASP B CA 1
ATOM 1336 C C . ASP B 1 45 ? 7.148 0.17 12.625 1 97.81 45 ASP B C 1
ATOM 1338 O O . ASP B 1 45 ? 7.973 -0.585 12.102 1 97.81 45 ASP B O 1
ATOM 1342 N N . GLY B 1 46 ? 5.941 -0.063 12.383 1 96.62 46 GLY B N 1
ATOM 1343 C CA . GLY B 1 46 ? 5.395 -1.217 11.688 1 96.62 46 GLY B CA 1
ATOM 1344 C C . GLY B 1 46 ? 5.051 -0.933 10.234 1 96.62 46 GLY B C 1
ATOM 1345 O O . GLY B 1 46 ? 4.43 -1.761 9.57 1 96.62 46 GLY B O 1
ATOM 1346 N N . VAL B 1 47 ? 5.566 0.193 9.688 1 98.62 47 VAL B N 1
ATOM 1347 C CA . VAL B 1 47 ? 5.137 0.646 8.367 1 98.62 47 VAL B CA 1
ATOM 1348 C C . VAL B 1 47 ? 6.344 0.73 7.434 1 98.62 47 VAL B C 1
ATOM 1350 O O . VAL B 1 47 ? 7.414 1.188 7.836 1 98.62 47 VAL B O 1
ATOM 1353 N N . GLN B 1 48 ? 6.145 0.257 6.199 1 98.81 48 GLN B N 1
ATOM 1354 C CA . GLN B 1 48 ? 7.168 0.328 5.16 1 98.81 48 GLN B CA 1
ATOM 1355 C C . GLN B 1 48 ? 6.57 0.753 3.824 1 98.81 48 GLN B C 1
ATOM 1357 O O . GLN B 1 48 ? 5.461 0.345 3.477 1 98.81 48 GLN B O 1
ATOM 1362 N N . PHE B 1 49 ? 7.277 1.582 3.125 1 98.88 49 PHE B N 1
ATOM 1363 C CA . PHE B 1 49 ? 6.992 1.938 1.741 1 98.88 49 PHE B CA 1
ATOM 1364 C C . PHE B 1 49 ? 8.141 1.526 0.826 1 98.88 49 PHE B C 1
ATOM 1366 O O . PHE B 1 49 ? 9.305 1.594 1.218 1 98.88 49 PHE B O 1
ATOM 1373 N N . LEU B 1 50 ? 7.801 1.084 -0.339 1 98.81 50 LEU B N 1
ATOM 1374 C CA . LEU B 1 50 ? 8.766 0.904 -1.421 1 98.81 50 LEU B CA 1
ATOM 1375 C C . LEU B 1 50 ? 8.68 2.049 -2.424 1 98.81 50 LEU B C 1
ATOM 1377 O O . LEU B 1 50 ? 7.582 2.43 -2.842 1 98.81 50 LEU B O 1
ATOM 1381 N N . LEU B 1 51 ? 9.828 2.596 -2.775 1 98.75 51 LEU B N 1
ATOM 1382 C CA . LEU B 1 51 ? 9.93 3.742 -3.67 1 98.75 51 LEU B CA 1
ATOM 1383 C C . LEU B 1 51 ? 10.828 3.422 -4.859 1 98.75 51 LEU B C 1
ATOM 1385 O O . LEU B 1 51 ? 11.906 2.848 -4.695 1 98.75 51 LEU B O 1
ATOM 1389 N N . LYS B 1 52 ? 10.367 3.77 -6.059 1 98.44 52 LYS B N 1
ATOM 1390 C CA . LYS B 1 52 ? 11.172 3.439 -7.238 1 98.44 52 LYS B CA 1
ATOM 1391 C C . LYS B 1 52 ? 11.07 4.535 -8.289 1 98.44 52 LYS B C 1
ATOM 1393 O O . LYS B 1 52 ? 9.984 5.027 -8.586 1 98.44 52 LYS B O 1
ATOM 1398 N N . VAL B 1 53 ? 12.219 4.891 -8.82 1 98.38 53 VAL B N 1
ATOM 1399 C CA . VAL B 1 53 ? 12.281 5.641 -10.07 1 98.38 53 VAL B CA 1
ATOM 1400 C C . VAL B 1 53 ? 12.312 4.676 -11.25 1 98.38 53 VAL B C 1
ATOM 1402 O O . VAL B 1 53 ? 13.195 3.816 -11.336 1 98.38 53 VAL B O 1
ATOM 1405 N N . VAL B 1 54 ? 11.367 4.793 -12.203 1 97.06 54 VAL B N 1
ATOM 1406 C CA . VAL B 1 54 ? 11.297 3.877 -13.328 1 97.06 54 VAL B CA 1
ATOM 1407 C C . VAL B 1 54 ? 12.117 4.426 -14.5 1 97.06 54 VAL B C 1
ATOM 1409 O O . VAL B 1 54 ? 13.164 3.877 -14.836 1 97.06 54 VAL B O 1
ATOM 1412 N N . ASP B 1 55 ? 11.727 5.457 -15.094 1 92.56 55 ASP B N 1
ATOM 1413 C CA . ASP B 1 55 ? 12.453 6.223 -16.094 1 92.56 55 ASP B CA 1
ATOM 1414 C C . ASP B 1 55 ? 11.852 7.613 -16.266 1 92.56 55 ASP B C 1
ATOM 1416 O O . ASP B 1 55 ? 10.938 7.996 -15.531 1 92.56 55 ASP B O 1
ATOM 1420 N N . ASP B 1 56 ? 12.391 8.375 -17.234 1 89.81 56 ASP B N 1
ATOM 1421 C CA . ASP B 1 56 ? 12.047 9.789 -17.359 1 89.81 56 ASP B CA 1
ATOM 1422 C C . ASP B 1 56 ? 10.641 9.961 -17.938 1 89.81 56 ASP B C 1
ATOM 1424 O O . ASP B 1 56 ? 10.062 11.047 -17.859 1 89.81 56 ASP B O 1
ATOM 1428 N N . THR B 1 57 ? 10.062 8.922 -18.453 1 92.56 57 THR B N 1
ATOM 1429 C CA . THR B 1 57 ? 8.766 9.039 -19.109 1 92.56 57 THR B CA 1
ATOM 1430 C C . THR B 1 57 ? 7.645 8.586 -18.188 1 92.56 57 THR B C 1
ATOM 1432 O O . THR B 1 57 ? 6.465 8.805 -18.469 1 92.56 57 THR B O 1
ATOM 1435 N N . VAL B 1 58 ? 8 7.941 -17.141 1 96.19 58 VAL B N 1
ATOM 1436 C CA . VAL B 1 58 ? 7.016 7.445 -16.188 1 96.19 58 VAL B CA 1
ATOM 1437 C C . VAL B 1 58 ? 7.023 8.32 -14.938 1 96.19 58 VAL B C 1
ATOM 1439 O O . VAL B 1 58 ? 7.922 8.203 -14.094 1 96.19 58 VAL B O 1
ATOM 1442 N N . GLN B 1 59 ? 6.02 9.125 -14.812 1 96.31 59 GLN B N 1
ATOM 1443 C CA . GLN B 1 59 ? 5.922 10.07 -13.711 1 96.31 59 GLN B CA 1
ATOM 1444 C C . GLN B 1 59 ? 5.016 9.539 -12.602 1 96.31 59 GLN B C 1
ATOM 1446 O O . GLN B 1 59 ? 4.16 8.688 -12.852 1 96.31 59 GLN B O 1
ATOM 1451 N N . PRO B 1 60 ? 5.262 10.07 -11.336 1 97.94 60 PRO B N 1
ATOM 1452 C CA . PRO B 1 60 ? 4.301 9.734 -10.281 1 97.94 60 PRO B CA 1
ATOM 1453 C C . PRO B 1 60 ? 2.859 10.055 -10.672 1 97.94 60 PRO B C 1
ATOM 1455 O O . PRO B 1 60 ? 2.605 11.07 -11.328 1 97.94 60 PRO B O 1
ATOM 1458 N N . LEU B 1 61 ? 1.988 9.227 -10.297 1 97.31 61 LEU B N 1
ATOM 1459 C CA . LEU B 1 61 ? 0.577 9.438 -10.594 1 97.31 61 LEU B CA 1
ATOM 1460 C C . LEU B 1 61 ? -0.278 9.227 -9.344 1 97.31 61 LEU B C 1
ATOM 1462 O O . LEU B 1 61 ? -1.061 8.281 -9.281 1 97.31 61 LEU B O 1
ATOM 1466 N N . PRO B 1 62 ? -0.235 10.117 -8.383 1 98.19 62 PRO B N 1
ATOM 1467 C CA . PRO B 1 62 ? -1.13 10.055 -7.227 1 98.19 62 PRO B CA 1
ATOM 1468 C C . PRO B 1 62 ? -2.604 9.977 -7.621 1 98.19 62 PRO B C 1
ATOM 1470 O O . PRO B 1 62 ? -3.014 10.594 -8.609 1 98.19 62 PRO B O 1
ATOM 1473 N N . ASN B 1 63 ? -3.367 9.258 -6.801 1 98.06 63 ASN B N 1
ATOM 1474 C CA . ASN B 1 63 ? -4.781 9.039 -7.09 1 98.06 63 ASN B CA 1
ATOM 1475 C C . ASN B 1 63 ? -5.527 10.352 -7.277 1 98.06 63 ASN B C 1
ATOM 1477 O O . ASN B 1 63 ? -6.336 10.484 -8.195 1 98.06 63 ASN B O 1
ATOM 1481 N N . ARG B 1 64 ? -5.211 11.336 -6.48 1 96.38 64 ARG B N 1
ATOM 1482 C CA . ARG B 1 64 ? -5.93 12.602 -6.484 1 96.38 64 ARG B CA 1
ATOM 1483 C C . ARG B 1 64 ? -5.754 13.328 -7.816 1 96.38 64 ARG B C 1
ATOM 1485 O O . ARG B 1 64 ? -6.535 14.227 -8.148 1 96.38 64 ARG B O 1
ATOM 1492 N N . THR B 1 65 ? -4.695 13.109 -8.555 1 96.56 65 THR B N 1
ATOM 1493 C CA . THR B 1 65 ? -4.461 13.75 -9.844 1 96.56 65 THR B CA 1
ATOM 1494 C C . THR B 1 65 ? -5.352 13.133 -10.922 1 96.56 65 THR B C 1
ATOM 1496 O O . THR B 1 65 ? -5.523 13.711 -11.992 1 96.56 65 THR B O 1
ATOM 1499 N N . ARG B 1 66 ? -5.859 11.969 -10.641 1 96.81 66 ARG B N 1
ATOM 1500 C CA . ARG B 1 66 ? -6.695 11.273 -11.609 1 96.81 66 ARG B CA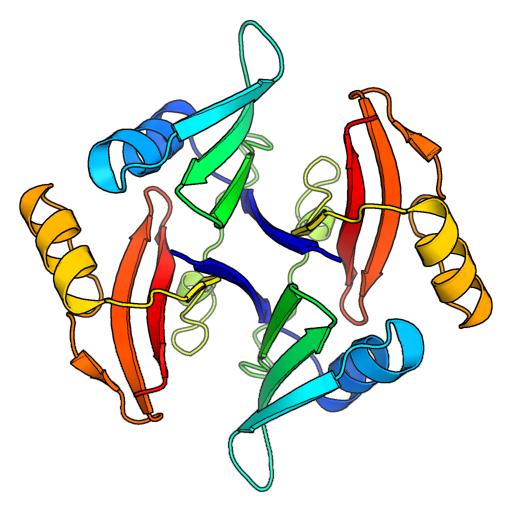 1
ATOM 1501 C C . ARG B 1 66 ? -8.156 11.672 -11.469 1 96.81 66 ARG B C 1
ATOM 1503 O O . ARG B 1 66 ? -8.914 11.633 -12.438 1 96.81 66 ARG B O 1
ATOM 1510 N N . HIS B 1 67 ? -8.562 11.977 -10.188 1 96.75 67 HIS B N 1
ATOM 1511 C CA . HIS B 1 67 ? -9.922 12.422 -9.898 1 96.75 67 HIS B CA 1
ATOM 1512 C C . HIS B 1 67 ? -10.023 13.008 -8.492 1 96.75 67 HIS B C 1
ATOM 1514 O O . HIS B 1 67 ? -9.422 12.477 -7.555 1 96.75 67 HIS B O 1
ATOM 1520 N N . PRO B 1 68 ? -10.914 13.953 -8.344 1 92.75 68 PRO B N 1
ATOM 1521 C CA . PRO B 1 68 ? -11.039 14.562 -7.016 1 92.75 68 PRO B CA 1
ATOM 1522 C C . PRO B 1 68 ? -11.578 13.594 -5.965 1 92.75 68 PRO B C 1
ATOM 1524 O O . PRO B 1 68 ? -11.312 13.758 -4.773 1 92.75 68 PRO B O 1
ATOM 1527 N N . TYR B 1 69 ? -12.234 12.547 -6.391 1 92.31 69 TYR B N 1
ATOM 1528 C CA . TYR B 1 69 ? -12.828 11.594 -5.461 1 92.31 69 TYR B CA 1
ATOM 1529 C C . TYR B 1 69 ? -11.867 10.453 -5.156 1 92.31 69 TYR B C 1
ATOM 1531 O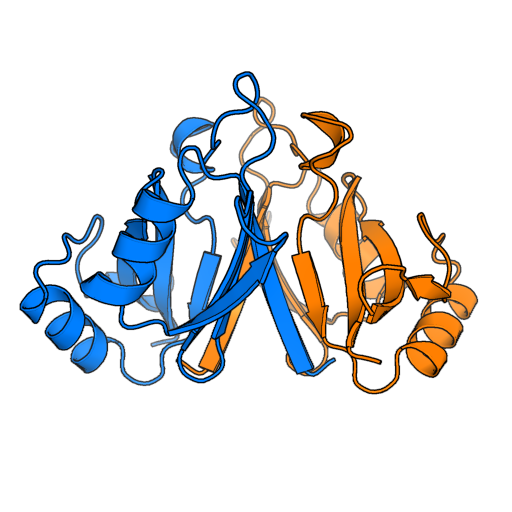 O . TYR B 1 69 ? -12.141 9.625 -4.281 1 92.31 69 TYR B O 1
ATOM 1539 N N . ALA B 1 70 ? -10.812 10.383 -5.961 1 93.44 70 ALA B N 1
ATOM 1540 C CA . ALA B 1 70 ? -9.734 9.438 -5.672 1 93.44 70 ALA B CA 1
ATOM 1541 C C . ALA B 1 70 ? -8.656 10.094 -4.809 1 93.44 70 ALA B C 1
ATOM 1543 O O . ALA B 1 70 ? -7.641 10.562 -5.324 1 93.44 70 ALA B O 1
ATOM 1544 N N . ARG B 1 71 ? -8.805 10.039 -3.559 1 93.12 71 ARG B N 1
ATOM 1545 C CA . ARG B 1 71 ? -8 10.906 -2.705 1 93.12 71 ARG B CA 1
ATOM 1546 C C . ARG B 1 71 ? -6.77 10.18 -2.184 1 93.12 71 ARG B C 1
ATOM 1548 O O . ARG B 1 71 ? -5.66 10.383 -2.68 1 93.12 71 ARG B O 1
ATOM 1555 N N . TRP B 1 72 ? -6.938 9.188 -1.323 1 97.69 72 TRP B N 1
ATOM 1556 C CA . TRP B 1 72 ? -5.824 8.586 -0.597 1 97.69 72 TRP B CA 1
ATOM 1557 C C . TRP B 1 72 ? -5.059 7.605 -1.483 1 97.69 72 TRP B C 1
ATOM 1559 O O . TRP B 1 72 ? -5.645 6.98 -2.371 1 97.69 72 TRP B O 1
ATOM 1569 N N . ASP B 1 73 ? -3.805 7.59 -1.259 1 98.75 73 ASP B N 1
ATOM 1570 C CA . ASP B 1 73 ? -2.969 6.559 -1.861 1 98.75 73 ASP B CA 1
ATOM 1571 C C . ASP B 1 73 ? -2.613 5.477 -0.843 1 98.75 73 ASP B C 1
ATOM 1573 O O . ASP B 1 73 ? -2.285 4.348 -1.218 1 98.75 73 ASP B O 1
ATOM 1577 N N . ALA B 1 74 ? -2.594 5.797 0.428 1 98.88 74 ALA B N 1
ATOM 1578 C CA . ALA B 1 74 ? -2.355 4.855 1.52 1 98.88 74 ALA B CA 1
ATOM 1579 C C . ALA B 1 74 ? -3.006 5.34 2.812 1 98.88 74 ALA B C 1
ATOM 1581 O O . ALA B 1 74 ? -3.146 6.543 3.029 1 98.88 74 ALA B O 1
ATOM 1582 N N . PHE B 1 75 ? -3.428 4.434 3.592 1 98.81 75 PHE B N 1
AT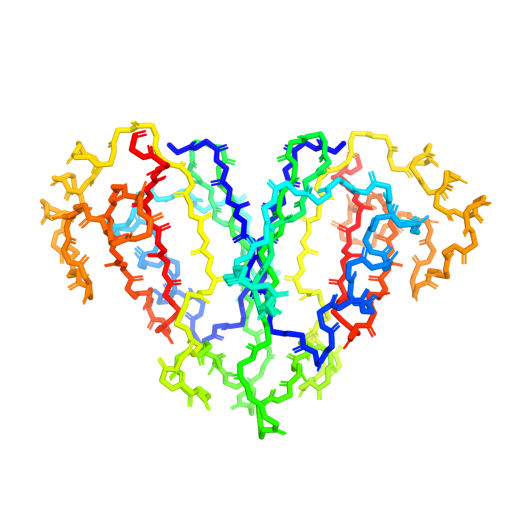OM 1583 C CA . PHE B 1 75 ? -3.938 4.645 4.941 1 98.81 75 PHE B CA 1
ATOM 1584 C C . PHE B 1 75 ? -2.984 4.062 5.977 1 98.81 75 PHE B C 1
ATOM 1586 O O . PHE B 1 75 ? -2.771 2.85 6.02 1 98.81 75 PHE B O 1
ATOM 1593 N N . VAL B 1 76 ? -2.428 4.918 6.766 1 98.94 76 VAL B N 1
ATOM 1594 C CA . VAL B 1 76 ? -1.513 4.484 7.816 1 98.94 76 VAL B CA 1
ATOM 1595 C C . VAL B 1 76 ? -2.238 4.473 9.156 1 98.94 76 VAL B C 1
ATOM 1597 O O . VAL B 1 76 ? -2.709 5.516 9.625 1 98.94 76 VAL B O 1
ATOM 1600 N N . THR B 1 77 ? -2.295 3.359 9.766 1 98.81 77 THR B N 1
ATOM 1601 C CA . THR B 1 77 ? -2.926 3.236 11.078 1 98.81 77 THR B CA 1
ATOM 1602 C C . THR B 1 77 ? -1.999 3.752 12.18 1 98.81 77 THR B C 1
ATOM 1604 O O . THR B 1 77 ? -0.874 3.27 12.32 1 98.81 77 THR B O 1
ATOM 1607 N N . VAL B 1 78 ? -2.482 4.668 12.922 1 98.75 78 VAL B N 1
ATOM 1608 C CA . VAL B 1 78 ? -1.718 5.348 13.961 1 98.75 78 VAL B CA 1
ATOM 1609 C C . VAL B 1 78 ? -2.496 5.316 15.273 1 98.75 78 VAL B C 1
ATOM 1611 O O . VAL B 1 78 ? -3.576 5.902 15.375 1 98.75 78 VAL B O 1
ATOM 1614 N N . PRO B 1 79 ? -1.954 4.68 16.297 1 98.31 79 PRO B N 1
ATOM 1615 C CA . PRO B 1 79 ? -2.658 4.609 17.578 1 98.31 79 PRO B CA 1
ATOM 1616 C C . PRO B 1 79 ? -2.912 5.988 18.188 1 98.31 79 PRO B C 1
ATOM 1618 O O . PRO B 1 79 ? -3.955 6.211 18.797 1 98.31 79 PRO B O 1
ATOM 1621 N N . ASP B 1 80 ? -2.004 6.914 18.062 1 98.69 80 ASP B N 1
ATOM 1622 C CA . ASP B 1 80 ? -2.109 8.266 18.625 1 98.69 80 ASP B CA 1
ATOM 1623 C C . ASP B 1 80 ? -1.857 9.312 17.547 1 98.69 80 ASP B C 1
ATOM 1625 O O . ASP B 1 80 ? -0.8 9.945 17.516 1 98.69 80 ASP B O 1
ATOM 1629 N N . PRO B 1 81 ? -2.887 9.547 16.75 1 98.75 81 PRO B N 1
ATOM 1630 C CA . PRO B 1 81 ? -2.693 10.5 15.664 1 98.75 81 PRO B CA 1
ATOM 1631 C C . PRO B 1 81 ? -2.436 11.922 16.156 1 98.75 81 PRO B C 1
ATOM 1633 O O . PRO B 1 81 ? -1.796 12.711 15.453 1 98.75 81 PRO B O 1
ATOM 1636 N N . ASP B 1 82 ? -2.893 12.328 17.328 1 98.88 82 ASP B N 1
ATOM 1637 C CA . ASP B 1 82 ? -2.678 13.664 17.875 1 98.88 82 ASP B CA 1
ATOM 1638 C C . ASP B 1 82 ? -1.194 13.922 18.109 1 98.88 82 ASP B C 1
ATOM 1640 O O . ASP B 1 82 ? -0.66 14.945 17.688 1 98.88 82 ASP B O 1
ATOM 1644 N N . SER B 1 83 ? -0.592 12.961 18.766 1 98.88 83 SER B N 1
ATOM 1645 C CA . SER B 1 83 ? 0.834 13.102 19.047 1 98.88 83 SER B CA 1
ATOM 1646 C C . SER B 1 83 ? 1.647 13.117 17.75 1 98.88 83 SER B C 1
ATOM 1648 O O . SER B 1 83 ? 2.611 13.875 17.625 1 98.88 83 SER B O 1
ATOM 1650 N N . LEU B 1 84 ? 1.276 12.25 16.828 1 98.81 84 LEU B N 1
ATOM 1651 C CA . LEU B 1 84 ? 2.02 12.195 15.578 1 98.81 84 LEU B CA 1
ATOM 1652 C C . LEU B 1 84 ? 1.868 13.5 14.805 1 98.81 84 LEU B C 1
ATOM 1654 O O . LEU B 1 84 ? 2.828 13.984 14.203 1 98.81 84 LEU B O 1
ATOM 1658 N N . ALA B 1 85 ? 0.662 14.008 14.773 1 98.88 85 ALA B N 1
ATOM 1659 C CA . ALA B 1 85 ? 0.423 15.281 14.094 1 98.88 85 ALA B CA 1
ATOM 1660 C C . ALA B 1 85 ? 1.294 16.391 14.688 1 98.88 85 ALA B C 1
ATOM 1662 O O . ALA B 1 85 ? 1.863 17.188 13.953 1 98.88 85 ALA B O 1
ATOM 1663 N N . ALA B 1 86 ? 1.349 16.422 15.961 1 98.81 86 ALA B N 1
ATOM 1664 C CA . ALA B 1 86 ? 2.186 17.422 16.625 1 98.81 86 ALA B CA 1
ATOM 1665 C C . ALA B 1 86 ? 3.65 17.266 16.219 1 98.81 86 ALA B C 1
ATOM 1667 O O . ALA B 1 86 ? 4.336 18.25 15.961 1 98.81 86 ALA B O 1
ATOM 1668 N N . GLU B 1 87 ? 4.051 16.047 16.219 1 98.69 87 GLU B N 1
ATOM 1669 C CA . GLU B 1 87 ? 5.422 15.781 15.789 1 98.69 87 GLU B CA 1
ATOM 1670 C C . GLU B 1 87 ? 5.672 16.266 14.367 1 98.69 87 GLU B C 1
ATOM 1672 O O . GLU B 1 87 ? 6.664 16.953 14.109 1 98.69 87 GLU B O 1
ATOM 1677 N N . PHE B 1 88 ? 4.785 15.852 13.422 1 98.69 88 PHE B N 1
ATOM 1678 C CA . PHE B 1 88 ? 4.938 16.219 12.023 1 98.69 88 PHE B CA 1
ATOM 1679 C C . PHE B 1 88 ? 4.895 17.734 11.859 1 98.69 88 PHE B C 1
ATOM 1681 O O . PHE B 1 88 ? 5.688 18.312 11.102 1 98.69 88 PHE B O 1
ATOM 1688 N N . ALA B 1 89 ? 4.004 18.391 12.547 1 98.25 89 ALA B N 1
ATOM 1689 C CA . ALA B 1 89 ? 3.926 19.859 12.5 1 98.25 89 ALA B CA 1
ATOM 1690 C C . ALA B 1 89 ? 5.227 20.484 12.977 1 98.25 89 ALA B C 1
ATOM 1692 O O . ALA B 1 89 ? 5.703 21.453 12.391 1 98.25 89 ALA B O 1
ATOM 1693 N N . GLY B 1 90 ? 5.727 19.969 14.039 1 97.88 90 GLY B N 1
ATOM 1694 C CA . GLY B 1 90 ? 6.984 20.469 14.578 1 97.88 90 GLY B CA 1
ATOM 1695 C C . GLY B 1 90 ? 8.141 20.344 13.609 1 97.88 90 GLY B C 1
ATOM 1696 O O . GLY B 1 90 ? 9.117 21.094 13.695 1 97.88 90 GLY B O 1
ATOM 1697 N N . ARG B 1 91 ? 7.996 19.422 12.695 1 97.25 91 ARG B N 1
ATOM 1698 C CA . ARG B 1 91 ? 9.023 19.203 11.68 1 97.25 91 ARG B CA 1
ATOM 1699 C C . ARG B 1 91 ? 8.742 20.031 10.43 1 97.25 91 ARG B C 1
ATOM 1701 O O . ARG B 1 91 ? 9.453 19.906 9.43 1 97.25 91 ARG B O 1
ATOM 1708 N N . GLY B 1 92 ? 7.691 20.734 10.484 1 97.5 92 GLY B N 1
ATOM 1709 C CA . GLY B 1 92 ? 7.371 21.625 9.375 1 97.5 92 GLY B CA 1
ATOM 1710 C C . GLY B 1 92 ? 6.578 20.938 8.273 1 97.5 92 GLY B C 1
ATOM 1711 O O . GLY B 1 92 ? 6.516 21.438 7.152 1 97.5 92 GLY B O 1
ATOM 1712 N N . VAL B 1 93 ? 6.012 19.828 8.562 1 98.38 93 VAL B N 1
ATOM 1713 C CA . VAL B 1 93 ? 5.199 19.125 7.574 1 98.38 93 VAL B CA 1
ATOM 1714 C C . VAL B 1 93 ? 3.875 19.859 7.383 1 98.38 93 VAL B C 1
ATOM 1716 O O . VAL B 1 93 ? 3.182 20.172 8.352 1 98.38 93 VAL B O 1
ATOM 1719 N N . GLU B 1 94 ? 3.592 20.172 6.152 1 98 94 GLU B N 1
ATOM 1720 C CA . GLU B 1 94 ? 2.289 20.75 5.82 1 98 94 GLU B CA 1
ATOM 1721 C C . GLU B 1 94 ? 1.227 19.656 5.688 1 98 94 GLU B C 1
ATOM 1723 O O . GLU B 1 94 ? 1.471 18.609 5.078 1 98 94 GLU B O 1
ATOM 1728 N N . PHE B 1 95 ? 0.07 19.953 6.297 1 98.69 95 PHE B N 1
ATOM 1729 C CA . PHE B 1 95 ? -1.036 19 6.211 1 98.69 95 PHE B CA 1
ATOM 1730 C C . PHE B 1 95 ? -2.002 19.391 5.102 1 98.69 95 PHE B C 1
ATOM 1732 O O . PHE B 1 95 ? -2.436 20.547 5.023 1 98.69 95 PHE B O 1
ATOM 1739 N N . THR B 1 96 ? -2.297 18.516 4.215 1 98.25 96 THR B N 1
ATOM 1740 C CA . THR B 1 96 ? -3.328 18.734 3.209 1 98.25 96 THR B CA 1
ATOM 1741 C C . THR B 1 96 ? -4.715 18.719 3.842 1 98.25 96 THR B C 1
ATOM 1743 O O . THR B 1 96 ? -5.656 19.312 3.314 1 98.25 96 THR B O 1
ATOM 1746 N N . ALA B 1 97 ? -4.922 17.938 4.891 1 98.06 97 ALA B N 1
ATOM 1747 C CA . ALA B 1 97 ? -6.074 17.953 5.793 1 98.06 97 ALA B CA 1
ATOM 1748 C C . ALA B 1 97 ? -5.629 17.891 7.25 1 98.06 97 ALA B C 1
ATOM 1750 O O . ALA B 1 97 ? -4.91 16.969 7.645 1 98.06 97 ALA B O 1
ATOM 1751 N N . PRO B 1 98 ? -6 18.828 8.016 1 98.31 98 PRO B N 1
ATOM 1752 C CA . PRO B 1 98 ? -5.535 18.859 9.398 1 98.31 98 PRO B CA 1
ATOM 1753 C C . PRO B 1 98 ? -6.129 17.75 10.258 1 98.31 98 PRO B C 1
ATOM 1755 O O . PRO B 1 98 ? -7.098 17.109 9.852 1 98.31 98 PRO B O 1
ATOM 1758 N N . LEU B 1 99 ? -5.473 17.562 11.438 1 98.75 99 LEU B N 1
ATOM 1759 C CA . LEU B 1 99 ? -5.992 16.609 12.414 1 98.75 99 LEU B CA 1
ATOM 1760 C C . LEU B 1 99 ? -7.449 16.922 12.75 1 98.75 99 LEU B C 1
ATOM 1762 O O . LEU B 1 99 ? -7.777 18.047 13.141 1 98.75 99 LEU B O 1
ATOM 1766 N N . ALA B 1 100 ? -8.258 15.945 12.484 1 98.75 100 ALA B N 1
ATOM 1767 C CA . ALA B 1 100 ? -9.688 16.141 12.75 1 98.75 100 ALA B CA 1
ATOM 1768 C C . ALA B 1 100 ? -10.406 14.797 12.875 1 98.75 100 ALA B C 1
ATOM 1770 O O . ALA B 1 100 ? -9.844 13.75 12.547 1 98.75 100 ALA B O 1
ATOM 1771 N N . ASP B 1 101 ? -11.602 14.883 13.406 1 98.56 101 ASP B N 1
ATO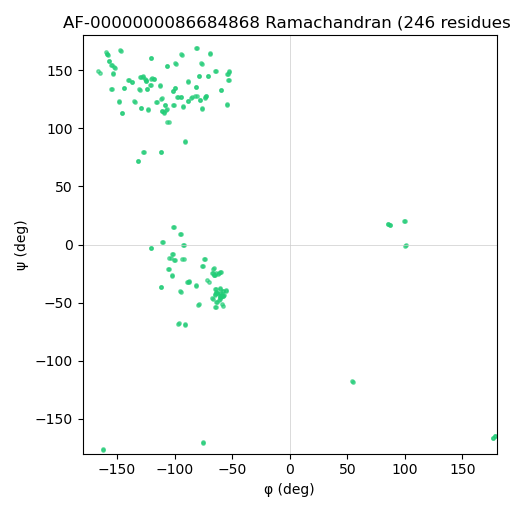M 1772 C CA . ASP B 1 101 ? -12.562 13.797 13.242 1 98.56 101 ASP B CA 1
ATOM 1773 C C . ASP B 1 101 ? -13.273 13.891 11.898 1 98.56 101 ASP B C 1
ATOM 1775 O O . ASP B 1 101 ? -13.82 14.945 11.555 1 98.56 101 ASP B O 1
ATOM 1779 N N . THR B 1 102 ? -13.234 12.781 11.195 1 96.12 102 THR B N 1
ATOM 1780 C CA . THR B 1 102 ? -13.836 12.82 9.867 1 96.12 102 THR B CA 1
ATOM 1781 C C . THR B 1 102 ? -15.281 12.32 9.922 1 96.12 102 THR B C 1
ATOM 1783 O O . THR B 1 102 ? -15.688 11.672 10.883 1 96.12 102 THR B O 1
ATOM 1786 N N . ASP B 1 103 ? -16.031 12.602 8.906 1 92.94 103 ASP B N 1
ATOM 1787 C CA . ASP B 1 103 ? -17.438 12.258 8.836 1 92.94 103 ASP B CA 1
ATOM 1788 C C . ASP B 1 103 ? -17.641 10.75 8.781 1 92.94 103 ASP B C 1
ATOM 1790 O O . ASP B 1 103 ? -18.672 10.234 9.211 1 92.94 103 ASP B O 1
ATOM 1794 N N . ASP B 1 104 ? -16.656 10.125 8.336 1 90.94 104 ASP B N 1
ATOM 1795 C CA . ASP B 1 104 ? -16.781 8.68 8.18 1 90.94 104 ASP B CA 1
ATOM 1796 C C . ASP B 1 104 ? -16.219 7.945 9.406 1 90.94 104 ASP B C 1
ATOM 1798 O O . ASP B 1 104 ? -16 6.734 9.359 1 90.94 104 ASP B O 1
ATOM 1802 N N . GLY B 1 105 ? -15.883 8.664 10.477 1 96.25 105 GLY B N 1
ATOM 1803 C CA . GLY B 1 105 ? -15.633 8.039 11.766 1 96.25 105 GLY B CA 1
ATOM 1804 C C . GLY B 1 105 ? -14.156 7.848 12.062 1 96.25 105 GLY B C 1
ATOM 1805 O O . GLY B 1 105 ? -13.781 7.02 12.891 1 96.25 105 GLY B O 1
ATOM 1806 N N . LEU B 1 106 ? -13.336 8.586 11.391 1 98.06 106 LEU B N 1
ATOM 1807 C CA . LEU B 1 106 ? -11.898 8.5 11.648 1 98.06 106 LEU B CA 1
ATOM 1808 C C . LEU B 1 106 ? -11.406 9.727 12.398 1 98.06 106 LEU B C 1
ATOM 1810 O O . LEU B 1 106 ? -12.047 10.773 12.383 1 98.06 106 LEU B O 1
ATOM 1814 N N . ARG B 1 107 ? -10.344 9.523 13.117 1 98.88 107 ARG B N 1
ATOM 1815 C CA . ARG B 1 107 ? -9.523 10.633 13.594 1 98.88 107 ARG B CA 1
ATOM 1816 C C . ARG B 1 107 ? -8.133 10.586 12.984 1 98.88 107 ARG B C 1
ATOM 1818 O O . ARG B 1 107 ? -7.441 9.57 13.07 1 98.88 107 ARG B O 1
ATOM 1825 N N . GLY B 1 108 ? -7.805 11.625 12.344 1 98.81 108 GLY B N 1
ATOM 1826 C CA . GLY B 1 108 ? -6.48 11.641 11.742 1 98.81 108 GLY B CA 1
ATOM 1827 C C . GLY B 1 108 ? -6.211 12.883 10.922 1 98.81 108 GLY B C 1
ATOM 1828 O O . GLY B 1 108 ? -6.891 13.898 11.086 1 98.81 108 GLY B O 1
ATOM 1829 N N . PHE B 1 109 ? -5.129 12.852 10.102 1 98.88 109 PHE B N 1
ATOM 1830 C CA . PHE B 1 109 ? -4.688 13.945 9.242 1 98.88 109 PHE B CA 1
ATOM 1831 C C . PHE B 1 109 ? -4.059 13.398 7.965 1 98.88 109 PHE B C 1
ATOM 1833 O O . PHE B 1 109 ? -3.83 12.195 7.84 1 98.88 109 PHE B O 1
ATOM 1840 N N . GLU B 1 110 ? -3.896 14.297 7.047 1 98.75 110 GLU B N 1
ATOM 1841 C CA . GLU B 1 110 ? -3.41 13.906 5.73 1 98.75 110 GLU B CA 1
ATOM 1842 C C . GLU B 1 110 ? -2.162 14.688 5.344 1 98.75 110 GLU B C 1
ATOM 1844 O O . GLU B 1 110 ? -2.07 15.891 5.605 1 98.75 110 GLU B O 1
ATOM 1849 N N . VAL B 1 111 ? -1.265 13.992 4.723 1 98.81 111 VAL B N 1
ATOM 1850 C CA . VAL B 1 111 ? -0.031 14.586 4.219 1 98.81 111 VAL B CA 1
ATOM 1851 C C . VAL B 1 111 ? 0.192 14.172 2.768 1 98.81 111 VAL B C 1
ATOM 1853 O O . VAL B 1 111 ? -0.008 13.008 2.412 1 98.81 111 VAL B O 1
ATOM 1856 N N . ALA B 1 112 ? 0.541 15.133 1.927 1 98.69 112 ALA B N 1
ATOM 1857 C CA . ALA B 1 112 ? 1.083 14.805 0.612 1 98.69 112 ALA B CA 1
ATOM 1858 C C . ALA B 1 112 ? 2.592 14.578 0.683 1 98.69 112 ALA B C 1
ATOM 1860 O O . ALA B 1 112 ? 3.326 15.406 1.214 1 98.69 112 ALA B O 1
ATOM 1861 N N . ASP B 1 113 ? 3.023 13.406 0.174 1 98.69 113 ASP B N 1
ATOM 1862 C CA . ASP B 1 113 ? 4.469 13.188 0.193 1 98.69 113 ASP B CA 1
ATOM 1863 C C . ASP B 1 113 ? 5.16 14.008 -0.891 1 98.69 113 ASP B C 1
ATOM 1865 O O . ASP B 1 113 ? 4.543 14.875 -1.511 1 98.69 113 ASP B O 1
ATOM 1869 N N . ALA B 1 114 ? 6.418 13.836 -1.169 1 98.31 114 ALA B N 1
ATOM 1870 C CA . ALA B 1 114 ? 7.254 14.664 -2.035 1 98.31 114 ALA B CA 1
ATOM 1871 C C . ALA B 1 114 ? 6.727 14.664 -3.467 1 98.31 114 ALA B C 1
ATOM 1873 O O . ALA B 1 114 ? 6.996 15.594 -4.23 1 98.31 114 ALA B O 1
ATOM 1874 N N . ASP B 1 115 ? 5.977 13.594 -3.877 1 98.62 115 ASP B N 1
ATOM 1875 C CA . ASP B 1 115 ? 5.48 13.477 -5.242 1 98.62 115 ASP B CA 1
ATOM 1876 C C . ASP B 1 115 ? 3.963 13.648 -5.293 1 98.62 115 ASP B C 1
ATOM 1878 O O . ASP B 1 115 ? 3.348 13.477 -6.348 1 98.62 115 ASP B O 1
ATOM 1882 N N . GLY B 1 116 ? 3.354 13.906 -4.133 1 98.44 116 GLY B N 1
ATOM 1883 C CA . GLY B 1 116 ? 1.939 14.25 -4.117 1 98.44 116 GLY B CA 1
ATOM 1884 C C . GLY B 1 116 ? 1.051 13.078 -3.725 1 98.44 116 GLY B C 1
ATOM 1885 O O . GLY B 1 116 ? -0.176 13.211 -3.707 1 98.44 116 GLY B O 1
ATOM 1886 N N . TYR B 1 117 ? 1.599 11.898 -3.453 1 98.81 117 TYR B N 1
ATOM 1887 C CA . TYR B 1 117 ? 0.784 10.82 -2.904 1 98.81 117 TYR B CA 1
ATOM 1888 C C . TYR B 1 117 ? 0.156 11.227 -1.578 1 98.81 117 TYR B C 1
ATOM 1890 O O . TYR B 1 117 ? 0.844 11.734 -0.688 1 98.81 117 TYR B O 1
ATOM 1898 N N . LEU B 1 118 ? -1.088 10.977 -1.443 1 98.75 118 LEU B N 1
ATOM 1899 C CA . LEU B 1 118 ? -1.787 11.352 -0.221 1 98.75 118 LEU B CA 1
ATOM 1900 C C . LEU B 1 118 ? -1.789 10.211 0.784 1 98.75 118 LEU B C 1
ATOM 1902 O O . LEU B 1 118 ? -2.295 9.125 0.493 1 98.75 118 LEU B O 1
ATOM 1906 N N . LEU B 1 119 ? -1.21 10.453 1.901 1 98.88 119 LEU B N 1
ATOM 1907 C CA . LEU B 1 119 ? -1.141 9.523 3.021 1 98.88 119 LEU B CA 1
ATOM 1908 C C . LEU B 1 119 ? -2.043 9.977 4.164 1 98.88 119 LEU B C 1
ATOM 1910 O O . LEU B 1 119 ? -1.923 11.102 4.645 1 98.88 119 LEU B O 1
ATOM 1914 N N . PHE B 1 120 ? -2.939 9.18 4.492 1 98.88 120 PHE B N 1
ATOM 1915 C CA . PHE B 1 120 ? -3.748 9.445 5.676 1 98.88 120 PHE B CA 1
ATOM 1916 C C . PHE B 1 120 ? -3.17 8.727 6.895 1 98.88 120 PHE B C 1
ATOM 1918 O O . PHE B 1 120 ? -2.879 7.531 6.836 1 98.88 120 PHE B O 1
ATOM 1925 N N . PHE B 1 121 ? -2.959 9.477 7.91 1 98.94 121 PHE B N 1
ATOM 1926 C CA . PHE B 1 121 ? -2.5 8.953 9.195 1 98.94 121 PHE B CA 1
ATOM 1927 C C . PHE B 1 121 ? -3.609 9.023 10.234 1 98.94 121 PHE B C 1
ATOM 1929 O O . PHE B 1 121 ? -4.043 10.117 10.609 1 98.94 121 PHE B O 1
ATOM 1936 N N . GLY B 1 122 ? -4.059 7.902 10.664 1 98.88 122 GLY B N 1
ATOM 1937 C CA . GLY B 1 122 ? -5.152 7.977 11.625 1 98.88 122 GLY B CA 1
ATOM 1938 C C . GLY B 1 122 ? -5.66 6.617 12.055 1 98.88 122 GLY B C 1
ATOM 1939 O O . GLY B 1 122 ? -4.934 5.625 11.977 1 98.88 122 GLY B O 1
ATOM 1940 N N . ARG B 1 123 ? -6.84 6.59 12.672 1 98.5 123 ARG B N 1
ATOM 1941 C CA . ARG B 1 123 ? -7.523 5.402 13.18 1 98.5 123 ARG B CA 1
ATOM 1942 C C . ARG B 1 123 ? -9.023 5.645 13.297 1 98.5 123 ARG B C 1
ATOM 1944 O O . ARG B 1 123 ? -9.477 6.789 13.273 1 98.5 123 ARG B O 1
ATOM 1951 N N . PRO B 1 124 ? -9.75 4.535 13.297 1 96.81 124 PRO B N 1
ATOM 1952 C CA . PRO B 1 124 ? -11.141 4.742 13.711 1 96.81 124 PRO B CA 1
ATOM 1953 C C . PRO B 1 124 ? -11.258 5.469 15.047 1 96.81 124 PRO B C 1
ATOM 1955 O O . PRO B 1 124 ? -10.383 5.344 15.906 1 96.81 124 PRO B O 1
ATOM 1958 N N . ARG B 1 125 ? -12.297 6.246 15.258 1 95.44 125 ARG B N 1
ATOM 1959 C CA . ARG B 1 125 ? -12.516 7.004 16.484 1 95.44 125 ARG B CA 1
ATOM 1960 C C . ARG B 1 125 ? -12.781 6.074 17.672 1 95.44 125 ARG B C 1
ATOM 1962 O O . ARG B 1 125 ? -13.312 4.98 17.484 1 95.44 125 ARG B O 1
#

Sequence (250 aa):
MTSVSPFFIVSDLPRALGFYADRLGFEVTLTAPDPEPFFATVRRDGVQFLLKVVDDTVQPLPNRTRHPYARWDAFVTVPDPDSLAAEFAGRGVEFTAPLADTDDGLRGFEVADADGYLLFFGRPRMTSVSPFFIVSDLPRALGFYADRLGFEVTLTAPDPEPFFATVRRDGVQFLLKVVDDTVQPLPNRTRHPYARWDAFVTVPDPDSLAAEFAGRGVEFTAPLADTDDGLRGFEVADADGYLLFFGRPR

pLDDT: mean 97.65, std 1.9, range [89.81, 98.94]

Nearest PDB structures (foldseek):
  3itw-assembly1_A-2  TM=7.652E-01  e=5.945E-09  Micromonospora sp. ML1
  5umq-assembly1_A  TM=7.416E-01  e=4.665E-08  Streptomyces sp. CB03234
  3e5d-assembly1_A-2  TM=7.128E-01  e=1.415E-06  Listeria monocytogenes serotype 4b str. F2365
  2p25-assembly1_A-2  TM=7.279E-01  e=7.545E-06  Enterococcus faecalis V583
  2pjs-assembly1_B  TM=5.939E-01  e=1.886E-04  Agrobacterium fabrum str. C58

Radius of gyration: 17.46 Å; Cα contacts (8 Å, |Δi|>4): 595; chains: 2; bounding box: 53×47×38 Å

Solvent-accessible surface area (backbone atoms only — not comparable to full-atom values): 13003 Å² total; per-residue (Å²): 83,62,36,39,21,38,45,44,60,34,80,46,59,68,59,42,50,46,38,42,33,70,40,68,60,27,40,80,77,45,69,33,54,87,91,75,52,39,35,36,33,37,35,44,84,54,28,45,40,35,40,30,43,74,52,96,85,50,66,51,75,32,40,44,81,75,33,86,82,32,48,58,39,28,43,31,37,24,94,54,34,67,64,50,49,51,52,29,46,74,54,65,49,69,58,78,38,64,78,40,76,44,96,88,47,32,32,24,30,28,32,55,49,79,70,52,37,26,37,33,38,16,36,74,108,84,60,37,39,22,38,47,42,60,32,79,46,58,69,59,41,50,46,38,42,32,71,40,68,60,28,41,80,77,45,69,34,54,88,90,74,51,41,33,35,32,35,36,40,84,53,29,44,41,35,39,30,42,73,50,96,84,50,66,49,74,32,41,45,81,75,32,88,81,33,46,58,37,28,43,30,36,25,93,54,35,68,63,49,49,50,51,30,46,74,52,65,46,68,59,78,37,63,78,40,76,45,94,88,46,33,33,25,32,27,33,54,49,81,71,52,39,27,36,34,39,17,36,76,107

InterPro domains:
  IPR004360 Glyoxalase/fosfomycin resistance/dioxygenase domain [PF00903] (8-119)
  IPR029068 Glyoxalase/Bleomycin resistance protein/Dihydroxybiphenyl dioxygenase [G3DSA:3.10.180.10] (1-125)
  IPR029068 Glyoxalase/Bleomycin resistance protein/Dihydroxybiphenyl dioxygenase [SSF54593] (1-123)
  IPR037523 Vicinal oxygen chelate (VOC), core domain [PS51819] (1-124)